Protein AF-A0A554J1F6-F1 (afdb_monomer_lite)

pLDDT: mean 87.7, std 9.02, range [49.28, 97.75]

Sequence (186 aa):
MNVRESLHAKLAEALRAAGVENAAVHVEHPADFSHGDYATGAALQYAKQIGLTPRGLAERIVAALVDVPGVASIEIAGPGFINFRLSSDALAESVVAARENDMWGSTEAYGGKKVMVEYTDPNPFKEFHIGHLMSNAIGESLSRLFQFSGAEVHRALSTRGVPRRSVWHTQQGRKRMRKTQLQKKK

Secondary structure (DSSP, 8-state):
--HHHHHHHHHHHHHHHTT-TT-----B--SSGGG-SEEE-HHHHHHHHHTS-HHHHHHHHHHH--S-TTEEEEEEETTTEEEEEE-HHHHHHHHHHHHH-TTTT---TTTT-EEEEE-----TTS---GGGHHHHHHHHHHHHHHHHTT-EEEEE---PPPPHHHHHHHHHHHHHHHHHHHHTT-

Radius of gyration: 29.87 Å; chains: 1; bounding box: 62×39×89 Å

Foldseek 3Di:
DDLVVLVQVLLVVLVVVLVDPPDDWDWDQDPDCVLAGIKTQSLVVCQVVSVHFSQVSLVSSVVSPPPRPQWDDWDADDRHMIGTHGDPVSVVVLVVVQVVDPLPPQAQQQAPAEEEQEFLQDAPVDDDDPVSVVRVVVSVVVQVNCVSNRYNYHYDHDHDDDDPVVVVVVVVVVVVVVVVVVVVVD

Structure (mmCIF, N/CA/C/O backbone):
data_AF-A0A554J1F6-F1
#
_entry.id   AF-A0A554J1F6-F1
#
loop_
_atom_site.group_PDB
_atom_site.id
_atom_site.type_symbol
_atom_site.label_atom_id
_atom_site.label_alt_id
_atom_site.label_comp_id
_atom_site.label_asym_id
_atom_site.label_entity_id
_atom_site.label_seq_id
_atom_site.pdbx_PDB_ins_code
_atom_site.Cartn_x
_atom_site.Cartn_y
_atom_site.Cartn_z
_atom_site.occupancy
_atom_site.B_iso_or_equiv
_atom_site.auth_seq_id
_atom_site.auth_comp_id
_atom_site.auth_asym_id
_atom_site.auth_atom_id
_atom_site.pdbx_PDB_model_num
ATOM 1 N N . MET A 1 1 ? -11.111 -9.324 -1.388 1.00 51.75 1 MET A N 1
ATOM 2 C CA . MET A 1 1 ? -11.266 -7.930 -0.918 1.00 51.75 1 MET A CA 1
ATOM 3 C C . MET A 1 1 ? -10.170 -7.689 0.101 1.00 51.75 1 MET A C 1
ATOM 5 O O . MET A 1 1 ? -10.011 -8.528 0.980 1.00 51.75 1 MET A O 1
ATOM 9 N N . ASN A 1 2 ? -9.341 -6.662 -0.070 1.00 77.19 2 ASN A N 1
ATOM 10 C CA . ASN A 1 2 ? -8.171 -6.473 0.788 1.00 77.19 2 ASN A CA 1
ATOM 11 C C . ASN A 1 2 ? -8.630 -5.996 2.180 1.00 77.19 2 ASN A C 1
ATOM 13 O O . ASN A 1 2 ? -9.436 -5.069 2.274 1.00 77.19 2 ASN A O 1
ATOM 17 N N . VAL A 1 3 ? -8.137 -6.599 3.270 1.00 85.31 3 VAL A N 1
ATOM 18 C CA . VAL A 1 3 ? -8.519 -6.200 4.643 1.00 85.31 3 VAL A CA 1
ATOM 19 C C . VAL A 1 3 ? -8.253 -4.709 4.879 1.00 85.31 3 VAL A C 1
ATOM 21 O O . VAL A 1 3 ? -9.044 -4.025 5.529 1.00 85.31 3 VAL A O 1
ATOM 24 N N . ARG A 1 4 ? -7.199 -4.166 4.258 1.00 87.25 4 ARG A N 1
ATOM 25 C CA . ARG A 1 4 ? -6.880 -2.735 4.298 1.00 87.25 4 ARG A CA 1
ATOM 26 C C . ARG A 1 4 ? -7.968 -1.858 3.667 1.00 87.25 4 ARG A C 1
ATOM 28 O O . ARG A 1 4 ? -8.269 -0.795 4.202 1.00 87.25 4 ARG A O 1
ATOM 35 N N . GLU A 1 5 ? -8.566 -2.285 2.555 1.00 84.94 5 GLU A N 1
ATOM 36 C CA . GLU A 1 5 ? -9.655 -1.549 1.890 1.00 84.94 5 GLU A CA 1
ATOM 37 C C . GLU A 1 5 ? -10.919 -1.540 2.755 1.00 84.94 5 GLU A C 1
ATOM 39 O O . GLU A 1 5 ? -11.558 -0.500 2.903 1.00 84.94 5 GLU A O 1
ATOM 44 N N . SER A 1 6 ? -11.236 -2.680 3.380 1.00 87.44 6 SER A N 1
ATOM 45 C CA . SER A 1 6 ? -12.344 -2.798 4.337 1.00 87.44 6 SER A CA 1
ATOM 46 C C . SER A 1 6 ? -12.148 -1.869 5.542 1.00 87.44 6 SER A C 1
ATOM 48 O O . SER A 1 6 ? -13.048 -1.104 5.893 1.00 87.44 6 SER A O 1
ATOM 50 N N . LEU A 1 7 ? -10.939 -1.859 6.120 1.00 90.94 7 LEU A N 1
ATOM 51 C CA . LEU A 1 7 ? -10.564 -0.946 7.202 1.00 90.94 7 LEU A CA 1
ATOM 52 C C . LEU A 1 7 ? -10.708 0.518 6.786 1.00 90.94 7 LEU A C 1
ATOM 54 O O . LEU A 1 7 ? -11.301 1.302 7.520 1.00 90.94 7 LEU A O 1
ATOM 58 N N . HIS A 1 8 ? -10.213 0.886 5.604 1.00 90.62 8 HIS A N 1
ATOM 59 C CA . HIS A 1 8 ? -10.321 2.250 5.095 1.00 90.62 8 HIS A CA 1
ATOM 60 C C . HIS A 1 8 ? -11.786 2.686 4.930 1.00 90.62 8 HIS A C 1
ATOM 62 O O . HIS A 1 8 ? -12.156 3.777 5.367 1.00 90.62 8 HIS A O 1
ATOM 68 N N . ALA A 1 9 ? -12.633 1.835 4.341 1.00 88.62 9 ALA A N 1
ATOM 69 C CA . ALA A 1 9 ? -14.054 2.122 4.152 1.00 88.62 9 ALA A CA 1
ATOM 70 C C . ALA A 1 9 ? -14.790 2.306 5.489 1.00 88.62 9 ALA A C 1
ATOM 72 O O . ALA A 1 9 ? -15.464 3.321 5.682 1.00 88.62 9 ALA A O 1
ATOM 73 N N . LYS A 1 10 ? -14.601 1.378 6.437 1.00 90.75 10 LYS A N 1
ATOM 74 C CA . LYS A 1 10 ? -15.240 1.451 7.758 1.00 90.75 10 LYS A CA 1
ATOM 75 C C . LYS A 1 10 ? -14.733 2.629 8.598 1.00 90.75 10 LYS A C 1
ATOM 77 O O . LYS A 1 10 ? -15.518 3.277 9.283 1.00 90.75 10 LYS A O 1
ATOM 82 N N . LEU A 1 11 ? -13.443 2.961 8.522 1.00 91.88 11 LEU A N 1
ATOM 83 C CA . LEU A 1 11 ? -12.884 4.140 9.194 1.00 91.88 11 LEU A CA 1
ATOM 84 C C . LEU A 1 11 ? -13.453 5.445 8.630 1.00 91.88 11 LEU A C 1
ATOM 86 O O . LEU A 1 11 ? -13.782 6.351 9.396 1.00 91.88 11 LEU A O 1
ATOM 90 N N . ALA A 1 12 ? -13.604 5.543 7.307 1.00 90.81 12 ALA A N 1
ATOM 91 C CA . ALA A 1 12 ? -14.207 6.713 6.675 1.00 90.81 12 ALA A CA 1
ATOM 92 C C . ALA A 1 12 ? -15.676 6.886 7.095 1.00 90.81 12 ALA A C 1
ATOM 94 O O . ALA A 1 12 ? -16.126 8.005 7.344 1.00 90.81 12 ALA A O 1
ATOM 95 N N . GLU A 1 13 ? -16.417 5.784 7.221 1.00 89.94 13 GLU A N 1
ATOM 96 C CA . GLU A 1 13 ? -17.785 5.782 7.741 1.00 89.94 13 GLU A CA 1
ATOM 97 C C . GLU A 1 13 ? -17.846 6.202 9.217 1.00 89.94 13 GLU A C 1
ATOM 99 O O . GLU A 1 13 ? -18.620 7.097 9.563 1.00 89.94 13 GLU A O 1
ATOM 104 N N . ALA A 1 14 ? -16.984 5.642 10.070 1.00 90.50 14 ALA A N 1
ATOM 105 C CA . ALA A 1 14 ? -16.911 5.986 11.490 1.00 90.50 14 ALA A CA 1
ATOM 106 C C . ALA A 1 14 ? -16.579 7.474 11.714 1.00 90.50 14 ALA A C 1
ATOM 108 O O . ALA A 1 14 ? -17.182 8.130 12.565 1.00 90.50 14 ALA A O 1
ATOM 109 N N . LEU A 1 15 ? -15.663 8.036 10.919 1.00 90.81 15 LEU A N 1
ATOM 110 C CA . LEU A 1 15 ? -15.318 9.460 10.973 1.00 90.81 15 LEU A CA 1
ATOM 111 C C . LEU A 1 15 ? -16.464 10.353 10.488 1.00 90.81 15 LEU A C 1
ATOM 113 O O . LEU A 1 15 ? -16.735 11.384 11.106 1.00 90.81 15 LEU A O 1
ATOM 117 N N . ARG A 1 16 ? -17.189 9.935 9.444 1.00 90.56 16 ARG A N 1
ATOM 118 C CA . ARG A 1 16 ? -18.386 10.645 8.977 1.00 90.56 16 ARG A CA 1
ATOM 119 C C . ARG A 1 16 ? -19.473 10.657 10.053 1.00 90.56 16 ARG A C 1
ATOM 121 O O . ARG A 1 16 ? -20.033 11.712 10.335 1.00 90.56 16 ARG A O 1
ATOM 128 N N . ALA A 1 17 ? -19.713 9.525 10.714 1.00 87.69 17 ALA A N 1
ATOM 129 C CA . ALA A 1 17 ? -20.648 9.423 11.837 1.00 87.69 17 ALA A CA 1
ATOM 130 C C . ALA A 1 17 ? -20.207 10.246 13.066 1.00 87.69 17 ALA A C 1
ATOM 132 O O . ALA A 1 17 ? -21.038 10.674 13.872 1.00 87.69 17 ALA A O 1
ATOM 133 N N . ALA A 1 18 ? -18.903 10.494 13.214 1.00 85.81 18 ALA A N 1
ATOM 134 C CA . ALA A 1 18 ? -18.355 11.377 14.238 1.00 85.81 18 ALA A CA 1
ATOM 135 C C . ALA A 1 18 ? -18.470 12.876 13.896 1.00 85.81 18 ALA A C 1
ATOM 137 O O . ALA A 1 18 ? -18.253 13.696 14.787 1.00 85.81 18 ALA A O 1
ATOM 138 N N . GLY A 1 19 ? -18.849 13.230 12.662 1.00 85.62 19 GLY A N 1
ATOM 139 C CA . GLY A 1 19 ? -19.020 14.613 12.201 1.00 85.62 19 GLY A CA 1
ATOM 140 C C . GLY A 1 19 ? -17.846 15.174 11.391 1.00 85.62 19 GLY A C 1
ATOM 141 O O . GLY A 1 19 ? -17.769 16.386 11.199 1.00 85.62 19 GLY A O 1
ATOM 142 N N . VAL A 1 20 ? -16.917 14.331 10.925 1.00 86.88 20 VAL A N 1
ATOM 143 C CA . VAL A 1 20 ? -15.815 14.747 10.042 1.00 86.88 20 VAL A CA 1
ATOM 144 C C . VAL A 1 20 ? -16.233 14.538 8.586 1.00 86.88 20 VAL A C 1
ATOM 146 O O . VAL A 1 20 ? -16.275 13.410 8.091 1.00 86.88 20 VAL A O 1
ATOM 149 N N . GLU A 1 21 ? -16.527 15.624 7.875 1.00 80.50 21 GLU A N 1
ATOM 150 C CA . GLU A 1 21 ? -16.774 15.574 6.431 1.00 80.50 21 GLU A CA 1
ATOM 151 C C . GLU A 1 21 ? -15.451 15.471 5.650 1.00 80.50 21 GLU A C 1
ATOM 153 O O . GLU A 1 21 ? -14.480 16.154 5.967 1.00 80.50 21 GLU A O 1
ATOM 158 N N . ASN A 1 22 ? -15.410 14.615 4.620 1.00 78.75 22 ASN A N 1
ATOM 159 C CA . ASN A 1 22 ? -14.248 14.398 3.739 1.00 78.75 22 ASN A CA 1
ATOM 160 C C . ASN A 1 22 ? -12.936 14.028 4.460 1.00 78.75 22 ASN A C 1
ATOM 162 O O . ASN A 1 22 ? -11.861 14.515 4.107 1.00 78.75 22 ASN A O 1
ATOM 166 N N . ALA A 1 23 ? -13.007 13.145 5.459 1.00 82.19 23 ALA A N 1
ATOM 167 C CA . ALA A 1 23 ? -11.814 12.636 6.127 1.00 82.19 23 ALA A CA 1
ATOM 168 C C . ALA A 1 23 ? -10.907 11.847 5.159 1.00 82.19 23 ALA A C 1
ATOM 170 O O . ALA A 1 23 ? -11.341 10.879 4.532 1.00 82.19 23 ALA A O 1
ATOM 171 N N . ALA A 1 24 ? -9.634 12.233 5.086 1.00 85.75 24 ALA A N 1
ATOM 172 C CA . ALA A 1 24 ? -8.577 11.441 4.475 1.00 85.75 24 ALA A CA 1
ATOM 173 C C . ALA A 1 24 ? -8.125 10.384 5.489 1.00 85.75 24 ALA A C 1
ATOM 175 O O . ALA A 1 24 ? -7.534 10.702 6.522 1.00 85.75 24 ALA A O 1
ATOM 176 N N . VAL A 1 25 ? -8.451 9.122 5.219 1.00 88.19 25 VAL A N 1
ATOM 177 C CA . VAL A 1 25 ? -8.111 8.011 6.106 1.00 88.19 25 VAL A CA 1
ATOM 178 C C . VAL A 1 25 ? -6.791 7.399 5.670 1.00 88.19 25 VAL A C 1
ATOM 180 O O . VAL A 1 25 ? -6.634 6.956 4.536 1.00 88.19 25 VAL A O 1
ATOM 183 N N . HIS A 1 26 ? -5.853 7.313 6.606 1.00 89.00 26 HIS A N 1
ATOM 184 C CA . HIS A 1 26 ? -4.590 6.621 6.394 1.00 89.00 26 HIS A CA 1
ATOM 185 C C . HIS A 1 26 ? -4.518 5.395 7.301 1.00 89.00 26 HIS A C 1
ATOM 187 O O . HIS A 1 26 ? -4.665 5.495 8.522 1.00 89.00 26 HIS A O 1
ATOM 193 N N . VAL A 1 27 ? -4.326 4.235 6.672 1.00 92.38 27 VAL A N 1
ATOM 194 C CA . VAL A 1 27 ? -4.047 2.953 7.326 1.00 92.38 27 VAL A CA 1
ATOM 195 C C . VAL A 1 27 ? -2.653 2.533 6.891 1.00 92.38 27 VAL A C 1
ATOM 197 O O . VAL A 1 27 ? -2.412 2.336 5.692 1.00 92.38 27 VAL A O 1
ATOM 200 N N . GLU A 1 28 ? -1.746 2.432 7.853 1.00 91.62 28 GLU A N 1
ATOM 201 C CA . GLU A 1 28 ? -0.317 2.189 7.643 1.00 91.62 28 GLU A CA 1
ATOM 202 C C . GLU A 1 28 ? 0.152 1.002 8.482 1.00 91.62 28 GLU A C 1
ATOM 204 O O . GLU A 1 28 ? -0.539 0.586 9.409 1.00 91.62 28 GLU A O 1
ATOM 209 N N . HIS A 1 29 ? 1.321 0.450 8.162 1.00 91.25 29 HIS A N 1
ATOM 210 C CA . HIS A 1 29 ? 1.968 -0.530 9.031 1.00 91.25 29 HIS A CA 1
ATOM 211 C C . HIS A 1 29 ? 2.705 0.201 10.162 1.00 91.25 29 HIS A C 1
ATOM 213 O O . HIS A 1 29 ? 3.440 1.152 9.877 1.00 91.25 29 HIS A O 1
ATOM 219 N N . PRO A 1 30 ? 2.531 -0.204 11.431 1.00 89.69 30 PRO A N 1
ATOM 220 C CA . PRO A 1 30 ? 3.262 0.402 12.534 1.00 89.69 30 PRO A CA 1
ATOM 221 C C . PRO A 1 30 ? 4.762 0.093 12.428 1.00 89.69 30 PRO A C 1
ATOM 223 O O . PRO A 1 30 ? 5.166 -0.957 11.937 1.00 89.69 30 PRO A O 1
ATOM 226 N N . ALA A 1 31 ? 5.601 1.011 12.918 1.00 87.75 31 ALA A N 1
ATOM 227 C CA . ALA A 1 31 ? 7.054 0.815 12.943 1.00 87.75 31 ALA A CA 1
ATOM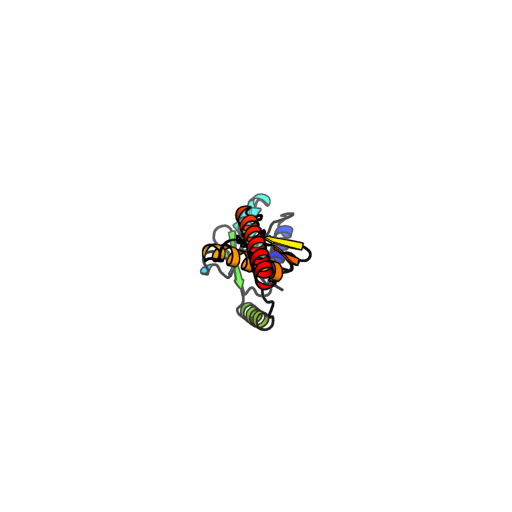 228 C C . ALA A 1 31 ? 7.489 -0.304 13.910 1.00 87.75 31 ALA A C 1
ATOM 230 O O . ALA A 1 31 ? 8.516 -0.943 13.695 1.00 87.75 31 ALA A O 1
ATOM 231 N N . ASP A 1 32 ? 6.706 -0.526 14.968 1.00 88.88 32 ASP A N 1
ATOM 232 C CA . ASP A 1 32 ? 6.880 -1.612 15.929 1.00 88.88 32 ASP A CA 1
ATOM 233 C C . ASP A 1 32 ? 5.752 -2.635 15.745 1.00 88.88 32 ASP A C 1
ATOM 235 O O . ASP A 1 32 ? 4.576 -2.315 15.926 1.00 88.88 32 ASP A O 1
ATOM 239 N N . PHE A 1 33 ? 6.115 -3.872 15.405 1.00 87.50 33 PHE A N 1
ATOM 240 C CA . PHE A 1 33 ? 5.172 -4.966 15.160 1.00 87.50 33 PHE A CA 1
ATOM 241 C C . PHE A 1 33 ? 4.392 -5.402 16.413 1.00 87.50 33 PHE A C 1
ATOM 243 O O . PHE A 1 33 ? 3.350 -6.045 16.294 1.00 87.50 33 PHE A O 1
ATOM 250 N N . SER A 1 34 ? 4.834 -5.037 17.623 1.00 88.75 34 SER A N 1
ATOM 251 C CA . SER A 1 34 ? 4.062 -5.282 18.852 1.00 88.75 34 SER A CA 1
ATOM 252 C C . SER A 1 34 ? 2.732 -4.512 18.874 1.00 88.75 34 SER A C 1
ATOM 254 O O . SER A 1 34 ? 1.754 -4.953 19.489 1.00 88.75 34 SER A O 1
ATOM 256 N N . HIS A 1 35 ? 2.656 -3.403 18.132 1.00 87.44 35 HIS A N 1
ATOM 257 C CA . HIS A 1 35 ? 1.453 -2.596 17.945 1.00 87.44 35 HIS A CA 1
ATOM 258 C C . HIS A 1 35 ? 0.486 -3.168 16.897 1.00 87.44 35 HIS A C 1
ATOM 260 O O . HIS A 1 35 ? -0.523 -2.538 16.605 1.00 87.44 35 HIS A O 1
ATOM 266 N N . GLY A 1 36 ? 0.740 -4.365 16.365 1.00 90.75 36 GLY A N 1
ATOM 267 C CA . GLY A 1 36 ? -0.148 -5.046 15.426 1.00 90.75 36 GLY A CA 1
ATOM 268 C C . GLY A 1 36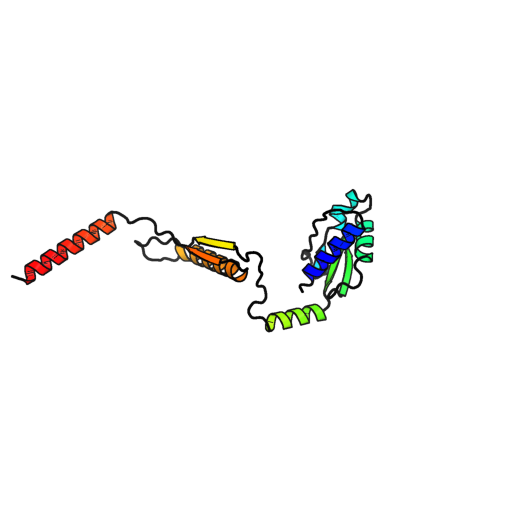 ? 0.257 -4.889 13.965 1.00 90.75 36 GLY A C 1
ATOM 269 O O . GLY A 1 36 ? 1.376 -4.493 13.652 1.00 90.75 36 GLY A O 1
ATOM 270 N N . ASP A 1 37 ? -0.659 -5.242 13.068 1.00 92.00 37 ASP A N 1
ATOM 271 C CA . ASP A 1 37 ? -0.397 -5.307 11.629 1.00 92.00 37 ASP A CA 1
ATOM 272 C C . ASP A 1 37 ? -0.660 -3.971 10.943 1.00 92.00 37 ASP A C 1
ATOM 274 O O . ASP A 1 37 ? 0.080 -3.575 10.045 1.00 92.00 37 ASP A O 1
ATOM 278 N N . TYR A 1 38 ? -1.702 -3.260 11.379 1.00 94.00 38 TYR A N 1
ATOM 279 C CA . TYR A 1 38 ? -2.057 -1.945 10.863 1.00 94.00 38 TYR A CA 1
ATOM 280 C C . TYR A 1 38 ? -2.297 -0.957 11.996 1.00 94.00 38 TYR A C 1
ATOM 282 O O . TYR A 1 38 ? -2.732 -1.325 13.083 1.00 94.00 38 TYR A O 1
ATOM 290 N N . ALA A 1 39 ? -2.084 0.320 11.711 1.00 93.88 39 ALA A N 1
ATOM 291 C CA . ALA A 1 39 ? -2.386 1.413 12.612 1.00 93.88 39 ALA A CA 1
ATOM 292 C C . ALA A 1 39 ? -2.998 2.596 11.855 1.00 93.88 39 ALA A C 1
ATOM 294 O O . ALA A 1 39 ? -2.759 2.798 10.659 1.00 93.88 39 ALA A O 1
ATOM 295 N N . THR A 1 40 ? -3.785 3.402 12.565 1.00 94.31 40 THR A N 1
ATOM 296 C CA . THR A 1 40 ? -4.252 4.700 12.077 1.00 94.31 40 THR A CA 1
ATOM 297 C C . THR A 1 40 ? -4.125 5.781 13.146 1.00 94.31 40 THR A C 1
ATOM 299 O O . THR A 1 40 ? -4.451 5.583 14.319 1.00 94.31 40 THR A O 1
ATOM 302 N N . GLY A 1 41 ? -3.657 6.953 12.715 1.00 93.12 41 GLY A N 1
ATOM 303 C CA . GLY A 1 41 ? -3.610 8.181 13.509 1.00 93.12 41 GLY A CA 1
ATOM 304 C C . GLY A 1 41 ? -4.835 9.081 13.318 1.00 93.12 41 GLY A C 1
ATOM 305 O O . GLY A 1 41 ? -4.807 10.233 13.746 1.00 93.12 41 GLY A O 1
ATOM 306 N N . ALA A 1 42 ? -5.906 8.600 12.674 1.00 92.25 42 ALA A N 1
ATOM 307 C CA . ALA A 1 42 ? -7.056 9.430 12.307 1.00 92.25 42 ALA A CA 1
ATOM 308 C C . ALA A 1 42 ? -7.685 10.168 13.505 1.00 92.25 42 ALA A C 1
ATOM 310 O O . ALA A 1 42 ? -8.075 11.330 13.387 1.00 92.25 42 ALA A O 1
ATOM 311 N N . ALA A 1 43 ? -7.733 9.542 14.685 1.00 91.50 43 ALA A N 1
ATOM 312 C CA . ALA A 1 43 ? -8.282 10.194 15.870 1.00 91.50 43 ALA A CA 1
ATOM 313 C C . ALA A 1 43 ? -7.430 11.394 16.327 1.00 91.50 43 ALA A C 1
ATOM 315 O O . ALA A 1 43 ? -7.975 12.427 16.707 1.00 91.50 43 ALA A O 1
ATOM 316 N N . LEU A 1 44 ? -6.100 11.309 16.223 1.00 91.19 44 LEU A N 1
ATOM 317 C CA . LEU A 1 44 ? -5.192 12.424 16.526 1.00 91.19 44 LEU A CA 1
ATOM 318 C C . LEU A 1 44 ? -5.366 13.579 15.543 1.00 91.19 44 LEU A C 1
ATOM 320 O O . LEU A 1 44 ? -5.328 14.742 15.942 1.00 91.19 44 LEU A O 1
ATOM 324 N N . GLN A 1 45 ? -5.587 13.252 14.272 1.00 92.19 45 GLN A N 1
ATOM 325 C CA . GLN A 1 45 ? -5.753 14.233 13.209 1.00 92.19 45 GLN A CA 1
ATOM 326 C C . GLN A 1 45 ? -7.066 15.015 13.339 1.00 92.19 45 GLN A C 1
ATOM 328 O O . GLN A 1 45 ? -7.072 16.235 13.176 1.00 92.19 45 GLN A O 1
ATOM 333 N N . TYR A 1 46 ? -8.171 14.332 13.652 1.00 92.19 46 TYR A N 1
ATOM 334 C CA . TYR A 1 46 ? -9.511 14.920 13.557 1.00 92.19 46 TYR A CA 1
ATOM 335 C C . TYR A 1 46 ? -10.158 15.291 14.896 1.00 92.19 46 TYR A C 1
ATOM 337 O O . TYR A 1 46 ? -11.149 16.020 14.906 1.00 92.19 46 TYR A O 1
ATOM 345 N N . ALA A 1 47 ? -9.609 14.877 16.041 1.00 90.38 47 ALA A N 1
ATOM 346 C CA . ALA A 1 47 ? -10.238 15.143 17.339 1.00 90.38 47 ALA A CA 1
ATOM 347 C C . ALA A 1 47 ? -10.432 16.632 17.644 1.00 90.38 47 ALA A C 1
ATOM 349 O O . ALA A 1 47 ? -11.479 17.019 18.166 1.00 90.38 47 ALA A O 1
ATOM 350 N N . LYS A 1 48 ? -9.481 17.484 17.234 1.00 88.69 48 LYS A N 1
ATOM 351 C CA . LYS A 1 48 ? -9.587 18.941 17.409 1.00 88.69 48 LYS A CA 1
ATOM 352 C C . LYS A 1 48 ? -10.776 19.538 16.649 1.00 88.69 48 LYS A C 1
ATOM 354 O O . LYS A 1 48 ? -11.397 20.467 17.150 1.00 88.69 48 LYS A O 1
ATOM 359 N N . GLN A 1 49 ? -11.104 19.005 15.471 1.00 89.00 49 GLN A N 1
ATOM 360 C CA . GLN A 1 49 ? -12.226 19.478 14.653 1.00 89.00 49 GLN A CA 1
ATOM 361 C C . GLN A 1 49 ? -13.580 19.170 15.304 1.00 89.00 49 GLN A C 1
ATOM 363 O O . GLN A 1 49 ? -14.514 19.953 15.177 1.00 89.00 49 GLN A O 1
ATOM 368 N N . ILE A 1 50 ? -13.668 18.054 16.028 1.00 87.12 50 ILE A N 1
ATOM 369 C CA . ILE A 1 50 ? -14.898 17.581 16.680 1.00 87.12 50 ILE A CA 1
ATOM 370 C C . ILE A 1 50 ? -14.994 18.064 18.141 1.00 87.12 50 ILE A C 1
ATOM 372 O O . ILE A 1 50 ? -15.976 17.799 18.826 1.00 87.12 50 ILE A O 1
ATOM 376 N N . GLY A 1 51 ? -13.986 18.791 18.637 1.00 88.44 51 GLY A N 1
ATOM 377 C CA . GLY A 1 51 ? -13.952 19.276 20.020 1.00 88.44 51 GLY A CA 1
ATOM 378 C C . GLY A 1 51 ? -13.810 18.158 21.059 1.00 88.44 51 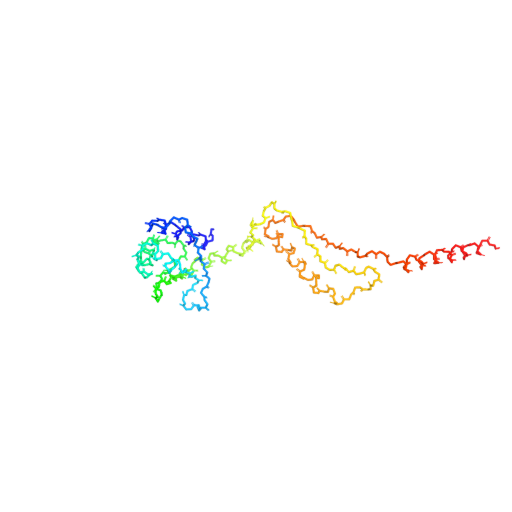GLY A C 1
ATOM 379 O O . GLY A 1 51 ? -14.192 18.341 22.212 1.00 88.44 51 GLY A O 1
ATOM 380 N N . LEU A 1 52 ? -13.275 16.999 20.662 1.00 89.69 52 LEU A N 1
ATOM 381 C CA . LEU A 1 52 ? -13.029 15.854 21.540 1.00 89.69 52 LEU A CA 1
ATOM 382 C C . LEU A 1 52 ? -11.540 15.727 21.863 1.00 89.69 52 LEU A C 1
ATOM 384 O O . LEU A 1 52 ? -10.673 16.252 21.162 1.00 89.69 52 LEU A O 1
ATOM 388 N N . THR A 1 53 ? -11.225 14.977 22.918 1.00 93.44 53 THR A N 1
ATOM 389 C CA . THR A 1 53 ? -9.853 14.505 23.115 1.00 93.44 53 THR A CA 1
ATOM 390 C C . THR A 1 53 ? -9.529 13.442 22.056 1.00 93.44 53 THR A C 1
ATOM 392 O O . THR A 1 53 ? -10.424 12.687 21.662 1.00 93.44 53 THR A O 1
ATOM 395 N N . PRO A 1 54 ? -8.269 13.326 21.593 1.00 92.88 54 PRO A N 1
ATOM 396 C CA . PRO A 1 54 ? -7.884 12.286 20.637 1.00 92.88 54 PRO A CA 1
ATOM 397 C C . PRO A 1 54 ? -8.255 10.872 21.083 1.00 92.88 54 PRO A C 1
ATOM 399 O O . PRO A 1 54 ? -8.739 10.077 20.281 1.00 92.88 54 PRO A O 1
ATOM 402 N N . ARG A 1 55 ? -8.147 10.593 22.384 1.00 93.44 55 ARG A N 1
ATOM 403 C CA . ARG A 1 55 ? -8.586 9.327 22.967 1.00 93.44 55 ARG A CA 1
ATOM 404 C C . ARG A 1 55 ? -10.105 9.146 22.915 1.00 93.44 55 ARG A C 1
ATOM 406 O O . ARG A 1 55 ? -10.557 8.081 22.519 1.00 93.44 55 ARG A O 1
ATOM 413 N N . GLY A 1 56 ? -10.883 10.181 23.234 1.00 92.25 56 GLY A N 1
ATOM 414 C CA . GLY A 1 56 ? -12.346 10.114 23.162 1.00 92.25 56 GLY A CA 1
ATOM 415 C C . GLY A 1 56 ? -12.861 9.907 21.735 1.00 92.25 56 GLY A C 1
ATOM 416 O O . GLY A 1 56 ? -13.803 9.147 21.516 1.00 92.25 56 GLY A O 1
ATOM 417 N N . LEU A 1 57 ? -12.212 10.521 20.736 1.00 92.69 57 LEU A N 1
ATOM 418 C CA . LEU A 1 57 ? -12.525 10.231 19.336 1.00 92.69 57 LEU A CA 1
ATOM 419 C C . LEU A 1 57 ? -12.114 8.800 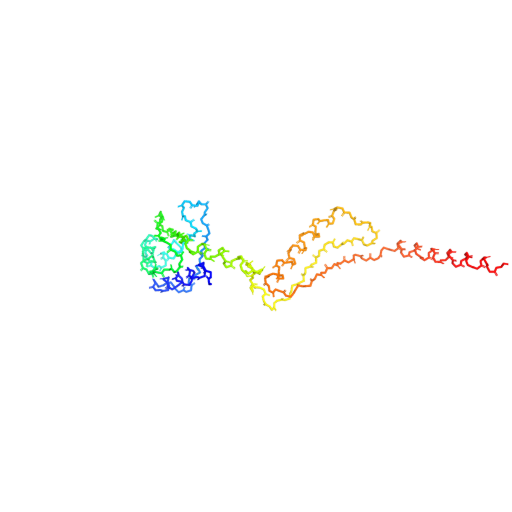18.955 1.00 92.69 57 LEU A C 1
ATOM 421 O O . LEU A 1 57 ? -12.878 8.124 18.271 1.00 92.69 57 LEU A O 1
ATOM 425 N N . ALA A 1 58 ? -10.956 8.317 19.415 1.00 93.56 58 ALA A N 1
ATOM 426 C CA . ALA A 1 58 ? -10.523 6.943 19.164 1.00 93.56 58 ALA A CA 1
ATOM 427 C C . ALA A 1 58 ? -11.515 5.917 19.735 1.00 93.56 58 ALA A C 1
ATOM 429 O O . ALA A 1 58 ? -11.902 4.994 19.028 1.00 93.56 58 ALA A O 1
ATOM 430 N N . GLU A 1 59 ? -11.992 6.114 20.965 1.00 93.25 59 GLU A N 1
ATOM 431 C CA . GLU A 1 59 ? -13.005 5.260 21.601 1.00 93.25 59 GLU A CA 1
ATOM 432 C C . GLU A 1 59 ? -14.308 5.237 20.795 1.00 93.25 59 GLU A C 1
ATOM 434 O O . GLU A 1 59 ? -14.860 4.168 20.540 1.00 93.25 59 GLU A O 1
ATOM 439 N N . ARG A 1 60 ? -14.761 6.399 20.307 1.00 91.81 60 ARG A N 1
ATOM 440 C CA . ARG A 1 60 ? -15.953 6.494 19.453 1.00 91.81 60 ARG A CA 1
ATOM 441 C C . ARG A 1 60 ? -15.771 5.791 18.106 1.00 91.81 60 ARG A C 1
ATOM 443 O O . ARG A 1 60 ? -16.705 5.152 17.632 1.00 91.81 60 ARG A O 1
ATOM 450 N N . ILE A 1 61 ? -14.587 5.895 17.499 1.00 91.62 61 ILE A N 1
ATOM 451 C CA . ILE A 1 61 ? -14.259 5.192 16.252 1.00 91.62 61 ILE A CA 1
ATOM 452 C C . ILE A 1 61 ? -14.247 3.679 16.489 1.00 91.62 61 ILE A C 1
ATOM 454 O O . ILE A 1 61 ? -14.897 2.951 15.748 1.00 91.62 61 ILE A O 1
ATOM 458 N N . VAL A 1 62 ? -13.563 3.202 17.533 1.00 92.69 62 VAL A N 1
ATOM 459 C CA . VAL A 1 62 ? -13.497 1.768 17.863 1.00 92.69 62 VAL A CA 1
ATOM 460 C C . VAL A 1 62 ? -14.886 1.207 18.171 1.00 92.69 62 VAL A C 1
ATOM 462 O O . VAL A 1 62 ? -15.218 0.131 17.688 1.00 92.69 62 VAL A O 1
ATOM 465 N N . ALA A 1 63 ? -15.733 1.958 18.881 1.00 90.88 63 ALA A N 1
ATOM 466 C CA . ALA A 1 63 ? -17.115 1.561 19.149 1.00 90.88 63 ALA A CA 1
ATOM 467 C C . ALA A 1 63 ? -17.977 1.447 17.876 1.00 90.88 63 ALA A C 1
ATOM 469 O O . ALA A 1 63 ? -18.920 0.663 17.849 1.00 90.88 63 ALA A O 1
ATOM 470 N N . ALA A 1 64 ? -17.664 2.209 16.823 1.00 89.62 64 ALA A N 1
ATOM 471 C CA . ALA A 1 64 ? -18.329 2.101 15.524 1.00 89.62 64 ALA A CA 1
ATOM 472 C C . ALA A 1 64 ? -17.760 0.962 14.654 1.00 89.62 64 ALA A C 1
ATOM 474 O O . ALA A 1 64 ? -18.450 0.444 13.777 1.00 89.62 64 ALA A O 1
ATOM 475 N N . LEU A 1 65 ? -16.511 0.551 14.892 1.00 87.44 65 LEU A N 1
ATOM 476 C CA . LEU A 1 65 ? -15.812 -0.508 14.160 1.00 87.44 65 LEU A CA 1
ATOM 477 C C . LEU A 1 65 ? -16.153 -1.906 14.695 1.00 87.44 65 LEU A C 1
ATOM 479 O O . LEU A 1 65 ? -15.269 -2.681 15.056 1.00 87.44 65 LEU A O 1
ATOM 483 N N . VAL A 1 66 ? -17.440 -2.245 14.713 1.00 78.06 66 VAL A N 1
ATOM 484 C CA . VAL A 1 66 ? -17.891 -3.593 15.082 1.00 78.06 66 VAL A CA 1
ATOM 485 C C . VAL A 1 66 ? -17.757 -4.531 13.875 1.00 78.06 66 VAL A C 1
ATOM 487 O O . VAL A 1 66 ? -18.014 -4.137 12.729 1.00 78.06 66 VAL A O 1
ATOM 490 N N . ASP A 1 67 ? -17.301 -5.760 14.132 1.00 77.56 67 ASP A N 1
ATOM 491 C CA . ASP A 1 67 ? -17.193 -6.864 13.170 1.00 77.56 67 ASP A CA 1
ATOM 492 C C . ASP A 1 67 ? -16.474 -6.488 11.867 1.00 77.56 67 ASP A C 1
ATOM 494 O O . ASP A 1 67 ? -17.033 -6.545 10.767 1.00 77.56 67 ASP A O 1
ATOM 498 N N . VAL A 1 68 ? -15.228 -6.018 11.958 1.00 85.31 68 VAL A N 1
ATOM 499 C CA . VAL A 1 68 ? -14.390 -5.823 10.765 1.00 85.31 68 VAL A CA 1
ATOM 500 C C . VAL A 1 68 ? -13.894 -7.193 10.281 1.00 85.31 68 VAL A C 1
ATOM 502 O O . VAL A 1 68 ? -13.146 -7.845 11.011 1.00 85.31 68 VAL A O 1
ATOM 505 N N . PRO A 1 69 ? -14.259 -7.645 9.064 1.00 86.31 69 PRO A N 1
ATOM 506 C CA . PRO A 1 69 ? -13.809 -8.939 8.563 1.00 86.31 69 PRO A CA 1
ATOM 507 C C . PRO A 1 69 ? -12.280 -9.023 8.522 1.00 86.31 69 PRO A C 1
ATOM 509 O O . PRO A 1 69 ? -11.617 -8.135 7.983 1.00 86.31 69 PRO A O 1
ATOM 512 N N . GLY A 1 70 ? -11.734 -10.096 9.092 1.00 88.38 70 GLY A N 1
ATOM 513 C CA . GLY A 1 70 ? -10.300 -10.378 9.117 1.00 88.38 70 GLY A CA 1
ATOM 514 C C . GLY A 1 70 ? -9.485 -9.636 10.179 1.00 88.38 70 GLY A C 1
ATOM 515 O O . GLY A 1 70 ? -8.262 -9.767 10.194 1.00 88.38 70 GLY A O 1
ATOM 516 N N . VAL A 1 71 ? -10.129 -8.890 11.083 1.00 92.81 71 VAL A N 1
ATOM 517 C CA . VAL A 1 71 ? -9.480 -8.239 12.232 1.00 92.81 71 VAL A CA 1
ATOM 518 C C . VAL A 1 71 ? -9.811 -9.013 13.506 1.00 92.81 71 VAL A C 1
ATOM 520 O O . VAL A 1 71 ? -10.977 -9.199 13.835 1.00 92.81 71 VAL A O 1
ATOM 523 N N . ALA A 1 72 ? -8.785 -9.451 14.235 1.00 92.62 72 ALA A N 1
ATOM 524 C CA . ALA A 1 72 ? -8.926 -10.176 15.497 1.00 92.62 72 ALA A CA 1
ATOM 525 C C . ALA A 1 72 ? -9.086 -9.248 16.705 1.00 92.62 72 ALA A C 1
ATOM 527 O O . ALA A 1 72 ? -9.844 -9.551 17.622 1.00 92.62 72 ALA A O 1
ATOM 528 N N . SER A 1 73 ? -8.361 -8.127 16.735 1.00 92.38 73 SER A N 1
ATOM 529 C CA . SER A 1 73 ? -8.414 -7.190 17.861 1.00 92.38 73 SER A CA 1
ATOM 530 C C . SER A 1 73 ? -8.122 -5.762 17.427 1.00 92.38 73 SER A C 1
ATOM 532 O O . SER A 1 73 ? -7.281 -5.540 16.551 1.00 92.38 73 SER A O 1
ATOM 534 N N . ILE A 1 74 ? -8.760 -4.807 18.103 1.00 94.25 74 ILE A N 1
ATOM 535 C CA . ILE A 1 74 ? -8.534 -3.372 17.932 1.00 94.25 74 ILE A CA 1
ATOM 536 C C . ILE A 1 74 ? -8.139 -2.786 19.288 1.00 94.25 74 ILE A C 1
ATOM 538 O O . ILE A 1 74 ? -8.861 -2.954 20.268 1.00 94.25 74 ILE A O 1
ATOM 542 N N . GLU A 1 75 ? -7.003 -2.098 19.351 1.00 93.06 75 GLU A N 1
ATOM 543 C CA . GLU A 1 75 ? -6.469 -1.512 20.583 1.00 93.06 75 GLU A CA 1
ATOM 544 C C . GLU A 1 75 ? -6.193 -0.021 20.410 1.00 93.06 75 GLU A C 1
ATOM 546 O O . GLU A 1 75 ? -5.690 0.419 19.379 1.00 93.06 75 GLU A O 1
ATOM 551 N N . ILE A 1 76 ? -6.485 0.767 21.446 1.00 94.06 76 ILE A N 1
ATOM 552 C CA . ILE A 1 76 ? -6.164 2.196 21.468 1.00 94.06 76 ILE A CA 1
ATOM 553 C C . ILE A 1 76 ? -4.851 2.388 22.222 1.00 94.06 76 ILE A C 1
ATOM 555 O O . ILE A 1 76 ? -4.779 2.173 23.434 1.00 94.06 76 ILE A O 1
ATOM 559 N N . ALA A 1 77 ? -3.822 2.838 21.512 1.00 90.62 77 ALA A N 1
ATOM 560 C CA . ALA A 1 77 ? -2.504 3.106 22.061 1.00 90.62 77 ALA A CA 1
ATOM 561 C C . ALA A 1 77 ? -2.292 4.599 22.355 1.00 90.62 77 ALA A C 1
ATOM 563 O O . ALA A 1 77 ? -2.613 5.491 21.558 1.00 90.62 77 ALA A O 1
ATOM 564 N N . GLY A 1 78 ? -1.698 4.859 23.523 1.00 87.44 78 GLY A N 1
ATOM 565 C CA . GLY A 1 78 ? -1.259 6.184 23.953 1.00 87.44 78 GLY A CA 1
ATOM 566 C C . GLY A 1 78 ? -2.358 7.255 23.844 1.00 87.44 78 GLY A C 1
ATOM 567 O O . GLY A 1 78 ? -3.436 7.083 24.428 1.00 87.44 78 GLY A O 1
ATOM 568 N N . PRO A 1 79 ? -2.101 8.373 23.134 1.00 87.56 79 PRO A N 1
ATOM 569 C CA . PRO A 1 79 ? -3.022 9.502 23.080 1.00 87.56 79 PRO A CA 1
ATOM 570 C C . PRO A 1 79 ? -4.230 9.278 22.161 1.00 87.56 79 PRO A C 1
ATOM 572 O O . PRO A 1 79 ? -5.183 10.038 22.273 1.00 87.56 79 PRO A O 1
ATOM 575 N N . GLY A 1 80 ? -4.224 8.275 21.276 1.00 88.31 80 GLY A N 1
ATOM 576 C CA . GLY A 1 80 ? -5.307 8.062 20.304 1.00 88.31 80 GLY A CA 1
ATOM 577 C C . GLY A 1 80 ? -4.889 7.367 19.005 1.00 88.31 80 GLY A C 1
ATOM 578 O O . GLY A 1 80 ? -5.551 7.552 17.989 1.00 88.31 80 GLY A O 1
ATOM 579 N N . PHE A 1 81 ? -3.792 6.605 19.002 1.00 92.06 81 PHE A N 1
ATOM 580 C CA . PHE A 1 81 ? -3.508 5.699 17.888 1.00 92.06 81 PHE A CA 1
ATOM 581 C C . PHE A 1 81 ? -4.429 4.489 17.986 1.00 92.06 81 PHE A C 1
ATOM 583 O O . PHE A 1 81 ? -4.635 3.970 19.081 1.00 92.06 81 PHE A O 1
ATOM 590 N N . ILE A 1 82 ? -4.977 4.047 16.859 1.00 94.12 82 ILE A N 1
ATOM 591 C CA . ILE A 1 82 ? -5.802 2.841 16.800 1.00 94.12 82 ILE A CA 1
ATOM 592 C C . ILE A 1 82 ? -5.009 1.779 16.053 1.00 94.12 82 ILE A C 1
ATOM 594 O O . ILE A 1 82 ? -4.660 1.966 14.888 1.00 94.12 82 ILE A O 1
ATOM 598 N N . ASN A 1 83 ? -4.735 0.688 16.750 1.00 94.94 83 ASN A N 1
ATOM 599 C CA . ASN A 1 83 ? -3.952 -0.448 16.308 1.00 94.94 83 ASN A CA 1
ATOM 600 C C . ASN A 1 83 ? -4.881 -1.614 15.972 1.00 94.94 83 ASN A C 1
ATOM 602 O O . ASN A 1 83 ? -5.813 -1.901 16.722 1.00 94.94 83 ASN A O 1
ATOM 606 N N . PHE A 1 84 ? -4.606 -2.309 14.876 1.00 94.56 84 PHE A N 1
ATOM 607 C CA . PHE A 1 84 ? -5.381 -3.443 14.388 1.00 94.56 84 PHE A CA 1
ATOM 608 C C . PHE A 1 84 ? -4.477 -4.668 14.289 1.00 94.56 84 PHE A C 1
ATOM 610 O O . PHE A 1 84 ? -3.419 -4.610 13.658 1.00 94.56 84 PHE A O 1
ATOM 617 N N . ARG A 1 85 ? -4.916 -5.789 14.864 1.00 94.06 85 ARG A N 1
ATOM 618 C CA . ARG A 1 85 ? -4.311 -7.105 14.615 1.00 94.06 85 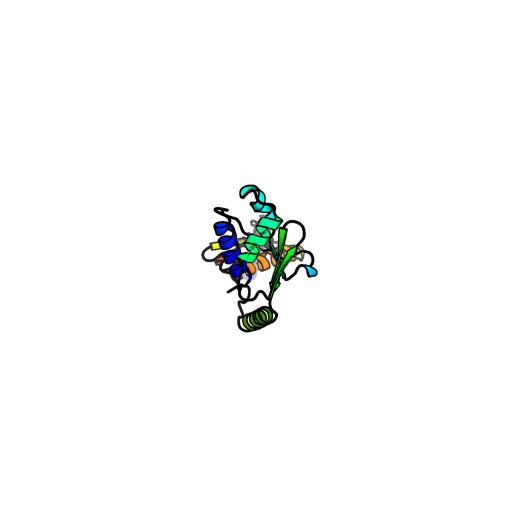ARG A CA 1
ATOM 619 C C . ARG A 1 85 ? -5.230 -7.930 13.742 1.00 94.06 85 ARG A C 1
ATOM 621 O O . ARG A 1 85 ? -6.428 -8.016 14.016 1.00 94.06 85 ARG A O 1
ATOM 628 N N . LEU A 1 86 ? -4.674 -8.521 12.700 1.00 93.38 86 LEU A N 1
ATOM 629 C CA . LEU A 1 86 ? -5.385 -9.395 11.787 1.00 93.38 86 LEU A CA 1
ATOM 630 C C . LEU A 1 86 ? -5.606 -10.763 12.427 1.00 93.38 86 LEU A C 1
ATOM 632 O O . LEU A 1 86 ? -4.817 -11.231 13.246 1.00 93.38 86 LEU A O 1
ATOM 636 N N . SER A 1 87 ? -6.698 -11.418 12.052 1.00 93.12 87 SER A N 1
ATOM 637 C CA . SER A 1 87 ? -6.917 -12.817 12.414 1.00 93.12 87 SER A CA 1
ATOM 638 C C . SER A 1 87 ? -5.986 -13.729 11.622 1.00 93.12 87 SER A C 1
ATOM 640 O O . SER A 1 87 ? -5.805 -13.522 10.418 1.00 93.12 87 SER A O 1
ATOM 642 N N . SER A 1 88 ? -5.480 -14.781 12.267 1.00 91.75 88 SER A N 1
ATOM 643 C CA . SER A 1 88 ? -4.672 -15.818 11.616 1.00 91.75 88 SER A CA 1
ATOM 644 C C . SER A 1 88 ? -5.377 -16.433 10.405 1.00 91.75 88 SER A C 1
ATOM 646 O O . SER A 1 88 ? -4.723 -16.693 9.399 1.00 91.75 88 SER A O 1
ATOM 648 N N . ASP A 1 89 ? -6.701 -16.599 10.471 1.00 90.88 89 ASP A N 1
ATOM 649 C CA . ASP A 1 89 ? -7.502 -17.150 9.375 1.00 90.88 89 ASP A CA 1
ATOM 650 C C . ASP A 1 89 ? -7.465 -16.240 8.142 1.00 90.88 89 ASP A C 1
ATOM 652 O O . ASP A 1 89 ? -7.123 -16.695 7.056 1.00 90.88 89 ASP A O 1
ATOM 656 N N . ALA A 1 90 ? -7.685 -14.932 8.311 1.00 89.62 90 ALA A N 1
ATOM 657 C CA . ALA A 1 90 ? -7.585 -13.973 7.207 1.00 89.62 90 ALA A CA 1
ATOM 658 C C . ALA A 1 90 ? -6.179 -13.914 6.587 1.00 89.62 90 ALA A C 1
ATOM 660 O O . ALA A 1 90 ? -6.036 -13.753 5.373 1.00 89.62 90 ALA A O 1
ATOM 661 N N . LEU A 1 91 ? -5.130 -14.062 7.403 1.00 89.12 91 LEU A N 1
ATOM 662 C CA . LEU A 1 91 ? -3.761 -14.168 6.896 1.00 89.12 91 LEU A CA 1
ATOM 663 C C . LEU A 1 91 ? -3.574 -15.456 6.086 1.00 89.12 91 LEU A C 1
ATOM 665 O O . LEU A 1 91 ? -3.060 -15.397 4.969 1.00 89.12 91 LEU A O 1
ATOM 669 N N . ALA A 1 92 ? -4.027 -16.599 6.599 1.00 91.19 92 ALA A N 1
ATOM 670 C CA . ALA A 1 92 ? -3.946 -17.879 5.902 1.00 91.19 92 ALA A CA 1
ATOM 671 C C . ALA A 1 92 ? -4.721 -17.859 4.573 1.00 91.19 92 ALA A C 1
ATOM 673 O O . ALA A 1 92 ? -4.175 -18.254 3.542 1.00 91.19 92 ALA A O 1
ATOM 674 N N . GLU A 1 93 ? -5.942 -17.323 4.569 1.00 89.62 93 GLU A N 1
ATOM 675 C CA . GLU A 1 93 ? -6.749 -17.122 3.362 1.00 89.62 93 GLU A CA 1
ATOM 676 C C . GLU A 1 93 ? -6.021 -16.252 2.334 1.00 89.62 93 GLU A C 1
ATOM 678 O O . GLU A 1 93 ? -6.010 -16.580 1.148 1.00 89.62 93 GLU A O 1
ATOM 683 N N . SER A 1 94 ? -5.349 -15.180 2.774 1.00 87.69 94 SER A N 1
ATOM 684 C CA . SER A 1 94 ? -4.574 -14.323 1.870 1.00 87.69 94 SER A CA 1
ATOM 685 C C . SER A 1 94 ? -3.395 -15.057 1.225 1.00 87.69 94 SER A C 1
ATOM 687 O O . SER A 1 94 ? -3.121 -14.854 0.045 1.00 87.69 94 SER A O 1
ATOM 689 N N . VAL A 1 95 ? -2.731 -15.957 1.959 1.00 90.12 95 VAL A N 1
ATOM 690 C CA . VAL A 1 95 ? -1.625 -16.772 1.436 1.00 90.12 95 VAL A CA 1
ATOM 691 C C . VAL A 1 95 ? -2.133 -17.798 0.424 1.00 90.12 95 VAL A C 1
ATOM 693 O O . VAL A 1 95 ? -1.504 -17.997 -0.615 1.00 90.12 95 VAL A O 1
ATOM 696 N N . VAL A 1 96 ? -3.277 -18.432 0.694 1.00 91.62 96 VAL A N 1
ATOM 697 C CA . VAL A 1 96 ? -3.914 -19.361 -0.253 1.00 91.62 96 VAL A CA 1
ATOM 698 C C . VAL A 1 96 ? -4.328 -18.620 -1.525 1.00 91.62 96 VAL A C 1
ATOM 700 O O . VAL A 1 96 ? -3.952 -19.039 -2.617 1.00 91.62 96 VAL A O 1
ATOM 703 N N . ALA A 1 97 ? -4.994 -17.471 -1.390 1.00 88.19 97 ALA A N 1
ATOM 704 C CA . ALA A 1 97 ? -5.385 -16.639 -2.525 1.00 88.19 97 ALA A CA 1
ATOM 705 C C . ALA A 1 97 ? -4.174 -16.152 -3.341 1.00 88.19 97 ALA A C 1
ATOM 707 O O . ALA A 1 97 ? -4.236 -16.101 -4.569 1.00 88.19 97 ALA A O 1
ATOM 708 N N . ALA A 1 98 ? -3.059 -15.834 -2.676 1.00 90.06 98 ALA A N 1
ATOM 709 C CA . ALA A 1 98 ? -1.814 -15.457 -3.337 1.00 90.06 98 ALA A CA 1
ATOM 710 C C . ALA A 1 98 ? -1.196 -16.607 -4.130 1.00 90.06 98 ALA A C 1
ATOM 712 O O . ALA A 1 98 ? -0.661 -16.397 -5.214 1.00 90.06 98 ALA A O 1
ATOM 713 N N . ARG A 1 99 ? -1.278 -17.830 -3.603 1.00 92.00 99 ARG A N 1
ATOM 714 C CA . ARG A 1 99 ? -0.755 -19.024 -4.266 1.00 92.00 99 ARG A CA 1
ATOM 715 C C . ARG A 1 99 ? -1.541 -19.384 -5.527 1.00 92.00 99 ARG A C 1
ATOM 717 O O . ARG A 1 99 ? -0.953 -19.904 -6.468 1.00 92.00 99 ARG A O 1
ATOM 724 N N . GLU A 1 100 ? -2.851 -19.167 -5.523 1.00 91.69 100 GLU A N 1
ATOM 725 C CA . GLU A 1 100 ? -3.741 -19.537 -6.633 1.00 91.69 100 GLU A CA 1
ATOM 726 C C . GLU A 1 100 ? -3.787 -18.488 -7.754 1.00 91.69 100 GLU A C 1
ATOM 728 O O . GLU A 1 100 ? -4.339 -18.752 -8.821 1.00 91.69 100 GLU A O 1
ATOM 733 N N . ASN A 1 101 ? -3.204 -17.308 -7.533 1.00 90.06 101 ASN A N 1
ATOM 734 C CA . ASN A 1 101 ? -3.223 -16.203 -8.479 1.00 90.06 101 ASN A CA 1
ATOM 735 C C . ASN A 1 101 ? -1.804 -15.827 -8.927 1.00 90.06 101 ASN A C 1
ATOM 737 O O . ASN A 1 101 ? -1.086 -15.124 -8.218 1.00 90.06 101 ASN A O 1
ATOM 741 N N . ASP A 1 102 ? -1.439 -16.204 -10.154 1.00 87.94 102 ASP A N 1
ATOM 742 C CA . ASP A 1 102 ? -0.147 -15.849 -10.770 1.00 87.94 102 ASP A CA 1
ATOM 743 C C . ASP A 1 102 ? 0.080 -14.329 -10.881 1.00 87.94 102 ASP A C 1
ATOM 745 O O . ASP A 1 102 ? 1.215 -13.862 -10.981 1.00 87.94 102 ASP A O 1
ATOM 749 N N . MET A 1 103 ? -0.999 -13.544 -10.845 1.00 89.56 103 MET A N 1
ATOM 750 C CA . MET A 1 103 ? -0.987 -12.083 -10.869 1.00 89.56 103 MET A CA 1
ATOM 751 C C . MET A 1 103 ? -1.244 -11.486 -9.477 1.00 89.56 103 MET A C 1
ATOM 753 O O . MET A 1 103 ? -1.668 -10.333 -9.364 1.00 89.56 103 MET A O 1
ATOM 757 N N . TRP A 1 104 ? -1.015 -12.236 -8.396 1.00 89.50 104 TRP A N 1
ATOM 758 C CA . TRP A 1 104 ? -1.155 -11.713 -7.039 1.00 89.50 104 TRP A CA 1
ATOM 759 C C . TRP A 1 104 ? -0.269 -10.480 -6.818 1.00 89.50 104 TRP A C 1
ATOM 761 O O . TRP A 1 104 ? 0.919 -10.473 -7.132 1.00 89.50 104 TRP A O 1
ATOM 771 N N . GLY A 1 105 ? -0.856 -9.424 -6.252 1.00 87.06 105 GLY A N 1
ATOM 772 C CA . GLY A 1 105 ? -0.190 -8.135 -6.068 1.00 87.06 105 GLY A CA 1
ATOM 773 C C . GLY A 1 105 ? -0.228 -7.219 -7.294 1.00 87.06 105 GLY A C 1
ATOM 774 O O . GLY A 1 105 ? 0.250 -6.088 -7.201 1.00 87.06 105 GLY A O 1
ATOM 775 N N . SER A 1 106 ? -0.801 -7.664 -8.420 1.00 91.31 106 SER A N 1
ATOM 776 C CA . SER A 1 106 ? -1.125 -6.766 -9.532 1.00 91.31 106 SER A CA 1
ATOM 777 C C . SER A 1 106 ? -2.215 -5.784 -9.115 1.00 91.31 106 SER A C 1
ATOM 779 O O . SER A 1 106 ? -3.034 -6.057 -8.233 1.00 91.31 106 SER A O 1
ATOM 781 N N . THR A 1 107 ? -2.199 -4.604 -9.725 1.00 89.06 107 THR A N 1
ATOM 782 C CA . THR A 1 107 ? -3.190 -3.557 -9.461 1.00 89.06 107 THR A CA 1
ATOM 783 C C . THR A 1 107 ? -3.647 -2.939 -10.774 1.00 89.06 107 THR A C 1
ATOM 785 O O . THR A 1 107 ? -2.964 -3.054 -11.781 1.00 89.06 107 THR A O 1
ATOM 788 N N . GLU A 1 108 ? -4.772 -2.232 -10.758 1.00 90.88 108 GLU A N 1
ATOM 789 C CA . GLU A 1 108 ? -5.241 -1.430 -11.900 1.00 90.88 108 GLU A CA 1
ATOM 790 C C . GLU A 1 108 ? -4.965 0.068 -11.691 1.00 90.88 108 GLU A C 1
ATOM 792 O O . GLU A 1 108 ? -5.614 0.929 -12.283 1.00 90.88 108 GLU A O 1
ATOM 797 N N . ALA A 1 109 ? -4.000 0.409 -10.827 1.00 90.56 109 ALA A N 1
ATOM 798 C CA . ALA A 1 109 ? -3.697 1.796 -10.470 1.00 90.56 109 ALA A CA 1
ATOM 799 C C . ALA A 1 109 ? -3.343 2.665 -11.692 1.00 90.56 109 ALA A C 1
ATOM 801 O O . ALA A 1 109 ? -3.595 3.872 -11.693 1.00 90.56 109 ALA A O 1
ATOM 802 N N . TYR A 1 110 ? -2.794 2.050 -12.744 1.00 93.94 110 TYR A N 1
ATOM 803 C CA . TYR A 1 110 ? -2.464 2.699 -14.011 1.00 93.94 110 TYR A CA 1
ATOM 804 C C . TYR A 1 110 ? -3.274 2.151 -15.195 1.00 93.94 110 TYR A C 1
ATOM 806 O O . TYR A 1 110 ? -2.900 2.381 -16.348 1.00 93.94 110 TYR A O 1
ATOM 814 N N . GLY A 1 111 ? -4.400 1.483 -14.929 1.00 94.25 111 GLY A N 1
ATOM 815 C CA . GLY A 1 111 ? -5.317 0.987 -15.951 1.00 94.25 111 GLY A CA 1
ATOM 816 C C . GLY A 1 111 ? -5.708 2.083 -16.950 1.00 94.25 111 GLY A C 1
ATOM 817 O O . GLY A 1 111 ? -6.058 3.209 -16.581 1.00 94.25 111 GLY A O 1
ATOM 818 N N . GLY A 1 112 ? -5.584 1.781 -18.245 1.00 93.81 112 GLY A N 1
ATOM 819 C CA . GLY A 1 112 ? -5.893 2.718 -19.334 1.00 93.81 112 GLY A CA 1
ATOM 820 C C . GLY A 1 112 ? -4.910 3.888 -19.495 1.00 93.81 112 GLY A C 1
ATOM 821 O O . GLY A 1 112 ? -5.144 4.775 -20.319 1.00 93.81 112 GLY A O 1
ATOM 822 N N . LYS A 1 113 ? -3.807 3.925 -18.735 1.00 96.44 113 LYS A N 1
ATOM 823 C CA . LYS A 1 113 ? -2.722 4.895 -18.932 1.00 96.44 113 LYS A CA 1
ATOM 824 C C . LYS A 1 113 ? -1.693 4.347 -19.914 1.00 96.44 113 LYS A C 1
ATOM 826 O O . LYS A 1 113 ? -1.367 3.164 -19.893 1.00 96.44 113 LYS A O 1
ATOM 831 N N . LYS A 1 114 ? -1.134 5.243 -20.731 1.00 97.56 114 LYS A N 1
ATOM 832 C CA . LYS A 1 114 ? 0.027 4.960 -21.582 1.00 97.56 114 LYS A CA 1
ATOM 833 C C . LYS A 1 114 ? 1.273 5.524 -20.920 1.00 97.56 114 LYS A C 1
ATOM 835 O O . LYS A 1 114 ? 1.330 6.724 -20.655 1.00 97.56 114 LYS A O 1
ATOM 840 N N . VAL A 1 115 ? 2.251 4.669 -20.646 1.00 96.94 115 VAL A N 1
ATOM 841 C CA . VAL A 1 115 ? 3.498 5.036 -19.968 1.00 96.94 115 VAL A CA 1
ATOM 842 C C . VAL A 1 115 ? 4.659 4.748 -20.906 1.00 96.94 115 VAL A C 1
ATOM 844 O O . VAL A 1 115 ? 4.828 3.622 -21.361 1.00 96.94 115 VAL A O 1
ATOM 847 N N . MET A 1 116 ? 5.475 5.759 -21.196 1.00 96.56 116 MET A N 1
ATOM 848 C CA . MET A 1 116 ? 6.731 5.569 -21.916 1.00 96.56 116 MET A CA 1
ATOM 849 C C . MET A 1 116 ? 7.883 5.541 -20.917 1.00 96.56 116 MET A C 1
ATOM 851 O O . MET A 1 116 ? 8.030 6.470 -20.126 1.00 96.56 116 MET A O 1
ATOM 855 N N . VAL A 1 117 ? 8.693 4.486 -20.963 1.00 96.06 117 VAL A N 1
ATOM 856 C CA . VAL A 1 117 ? 9.896 4.354 -20.138 1.00 96.06 117 VAL A CA 1
ATOM 857 C C . VAL A 1 117 ? 11.101 4.373 -21.067 1.00 96.06 117 VAL A C 1
ATOM 859 O O . VAL A 1 117 ? 11.299 3.447 -21.854 1.00 96.06 117 VAL A O 1
ATOM 862 N N . GLU A 1 118 ? 11.879 5.449 -20.995 1.00 94.62 118 GLU A N 1
ATOM 863 C CA . GLU A 1 118 ? 13.138 5.614 -21.725 1.00 94.62 118 GLU A CA 1
ATOM 864 C C . GLU A 1 118 ? 14.307 5.236 -20.815 1.00 94.62 118 GLU A C 1
ATOM 866 O O . GLU A 1 118 ? 14.401 5.723 -19.685 1.00 94.62 118 GLU A O 1
ATOM 871 N N . TYR A 1 119 ? 15.161 4.320 -21.270 1.00 93.75 119 TYR A N 1
ATOM 872 C CA . TYR A 1 119 ? 16.279 3.829 -20.472 1.00 93.75 119 TYR A CA 1
ATOM 873 C C . TYR A 1 119 ? 17.379 3.194 -21.329 1.00 93.75 119 TYR A C 1
ATOM 875 O O . TYR A 1 119 ? 17.184 2.825 -22.486 1.00 93.75 119 TYR A O 1
ATOM 883 N N . THR A 1 120 ? 18.555 3.015 -20.723 1.00 92.38 120 THR A N 1
ATOM 884 C CA . THR A 1 120 ? 19.785 2.451 -21.306 1.00 92.38 120 THR A CA 1
ATOM 885 C C . THR A 1 120 ? 20.531 3.371 -22.270 1.00 92.38 120 THR A C 1
ATOM 887 O O . THR A 1 120 ? 21.748 3.490 -22.129 1.00 92.38 120 THR A O 1
ATOM 890 N N . ASP A 1 121 ? 19.834 3.992 -23.227 1.00 88.25 121 ASP A N 1
ATOM 891 C CA . ASP A 1 121 ? 20.347 4.935 -24.243 1.00 88.25 121 ASP A CA 1
ATOM 892 C C . ASP A 1 121 ? 21.814 4.710 -24.651 1.00 88.25 121 ASP A C 1
ATOM 894 O O . ASP A 1 121 ? 22.666 5.608 -24.528 1.00 88.25 121 ASP A O 1
ATOM 898 N N . PRO A 1 122 ? 22.156 3.486 -25.102 1.00 87.75 122 PRO A N 1
ATOM 899 C CA . PRO A 1 122 ? 23.537 3.130 -25.334 1.00 87.75 122 PRO A CA 1
ATOM 900 C C . PRO A 1 122 ? 24.039 3.875 -26.567 1.00 87.75 122 PRO A C 1
ATOM 902 O O . PRO A 1 122 ? 23.314 4.102 -27.537 1.00 87.75 122 PRO A O 1
ATOM 905 N N . ASN A 1 123 ? 25.318 4.237 -26.562 1.00 86.75 123 ASN A N 1
ATOM 906 C CA . ASN A 1 123 ? 25.940 4.797 -27.753 1.00 86.75 123 ASN A CA 1
ATOM 907 C C . ASN A 1 123 ? 26.149 3.673 -28.784 1.00 86.75 123 ASN A C 1
ATOM 909 O O . ASN A 1 123 ? 27.020 2.833 -28.559 1.00 86.75 123 ASN A O 1
ATOM 913 N N . PRO A 1 124 ? 25.455 3.674 -29.939 1.00 82.00 124 PRO A N 1
ATOM 914 C CA . PRO A 1 124 ? 25.545 2.575 -30.903 1.00 82.00 124 PRO A CA 1
ATOM 915 C C . PRO A 1 124 ? 26.908 2.500 -31.617 1.00 82.00 124 PRO A C 1
ATOM 917 O O . PRO A 1 124 ? 27.157 1.579 -32.388 1.00 82.00 124 PRO A O 1
ATOM 920 N N . PHE A 1 125 ? 27.802 3.467 -31.381 1.00 82.25 125 PHE A N 1
ATOM 921 C CA . PHE A 1 125 ? 29.164 3.503 -31.924 1.00 82.25 125 PHE A CA 1
ATOM 922 C C . PHE A 1 125 ? 30.229 3.043 -30.925 1.00 82.25 125 PHE A C 1
ATOM 924 O O . PHE A 1 125 ? 31.421 3.179 -31.205 1.00 82.25 125 PHE A O 1
ATOM 931 N N . LYS A 1 126 ? 29.820 2.550 -29.754 1.00 82.19 126 LYS A N 1
ATOM 932 C CA . LYS A 1 126 ? 30.697 1.942 -28.752 1.00 82.19 126 LYS A CA 1
ATOM 933 C C . LYS A 1 126 ? 30.119 0.599 -28.320 1.00 82.19 126 LYS A C 1
ATOM 935 O O . LYS A 1 126 ? 28.924 0.358 -28.456 1.00 82.19 126 LYS A O 1
ATOM 940 N N . GLU A 1 127 ? 30.976 -0.266 -27.795 1.00 87.56 127 GLU A N 1
ATOM 941 C CA . GLU A 1 127 ? 30.539 -1.533 -27.217 1.00 87.56 127 GLU A CA 1
ATOM 942 C C . GLU A 1 127 ? 29.650 -1.294 -25.996 1.00 87.56 127 GLU A C 1
ATOM 944 O O . GLU A 1 127 ? 29.830 -0.345 -25.222 1.00 87.56 127 GLU A O 1
ATOM 949 N N . PHE A 1 128 ? 28.689 -2.191 -25.815 1.00 89.62 128 PHE A N 1
ATOM 950 C CA . PHE A 1 128 ? 27.866 -2.199 -24.624 1.00 89.62 128 PHE A CA 1
ATOM 951 C C . PHE A 1 128 ? 28.714 -2.636 -23.424 1.00 89.62 128 PHE A C 1
ATOM 953 O O . PHE A 1 128 ? 29.239 -3.745 -23.403 1.00 89.62 128 PHE A O 1
ATOM 960 N N . HIS A 1 129 ? 28.859 -1.764 -22.427 1.00 91.00 129 HIS A N 1
ATOM 961 C CA . HIS A 1 129 ? 29.636 -2.041 -21.217 1.00 91.00 129 HIS A CA 1
ATOM 962 C C . HIS A 1 129 ? 28.785 -1.959 -19.942 1.00 91.00 129 HIS A C 1
ATOM 964 O O . HIS A 1 129 ? 27.654 -1.468 -19.960 1.00 91.00 129 HIS A O 1
ATOM 970 N N . ILE A 1 130 ? 29.369 -2.380 -18.814 1.00 94.25 130 ILE A N 1
ATOM 971 C CA . ILE A 1 130 ? 28.722 -2.461 -17.491 1.00 94.25 130 ILE A CA 1
ATOM 972 C C . ILE A 1 130 ? 28.095 -1.144 -17.003 1.00 94.25 130 ILE A C 1
ATOM 974 O O . ILE A 1 130 ? 27.169 -1.163 -16.201 1.00 94.25 130 ILE A O 1
ATOM 978 N N . GLY A 1 131 ? 28.530 0.003 -17.528 1.00 90.44 131 GLY A N 1
ATOM 979 C CA . GLY A 1 131 ? 27.959 1.308 -17.180 1.00 90.44 131 GLY A CA 1
ATOM 980 C C . GLY A 1 131 ? 26.496 1.466 -17.610 1.00 90.44 131 GLY A C 1
ATOM 981 O O . GLY A 1 131 ? 25.763 2.227 -16.99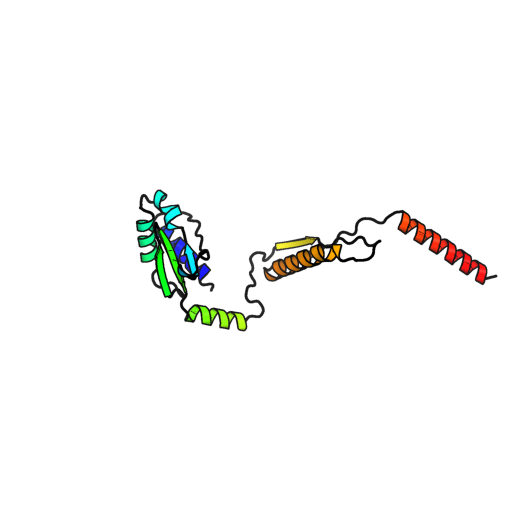0 1.00 90.44 131 GLY A O 1
ATOM 982 N N . HIS A 1 132 ? 26.046 0.710 -18.615 1.00 92.56 132 HIS A N 1
ATOM 983 C CA . HIS A 1 132 ? 24.645 0.698 -19.041 1.00 92.56 132 HIS A CA 1
ATOM 984 C C . HIS A 1 132 ? 23.768 -0.236 -18.195 1.00 92.56 132 HIS A C 1
ATOM 986 O O . HIS A 1 132 ? 22.544 -0.134 -18.248 1.00 92.56 132 HIS A O 1
ATOM 992 N N . LEU A 1 133 ? 24.368 -1.148 -17.418 1.00 93.44 133 LEU A N 1
ATOM 993 C CA . LEU A 1 133 ? 23.636 -2.193 -16.701 1.00 93.44 133 LEU A CA 1
ATOM 994 C C . LEU A 1 133 ? 22.652 -1.609 -15.685 1.00 93.44 133 LEU A C 1
ATOM 996 O O . LEU A 1 133 ? 21.524 -2.081 -15.605 1.00 93.44 133 LEU A O 1
ATOM 1000 N N . MET A 1 134 ? 23.057 -0.572 -14.948 1.00 94.69 134 MET A N 1
ATOM 1001 C CA . MET A 1 134 ? 22.203 0.061 -13.939 1.00 94.69 134 MET A CA 1
ATOM 1002 C C . MET A 1 134 ? 20.954 0.681 -14.574 1.00 94.69 134 MET A C 1
ATOM 1004 O O . MET A 1 134 ? 19.840 0.360 -14.167 1.00 94.69 134 MET A O 1
ATOM 1008 N N . SER A 1 135 ? 21.128 1.506 -15.612 1.00 93.94 135 SER A N 1
ATOM 1009 C CA . SER A 1 135 ? 19.996 2.129 -16.308 1.00 93.94 135 SER A CA 1
ATOM 1010 C C . SER A 1 135 ? 19.091 1.074 -16.948 1.00 93.94 135 SER A C 1
ATOM 1012 O O . SER A 1 135 ? 17.871 1.169 -16.828 1.00 93.94 135 SER A O 1
ATOM 1014 N N . ASN A 1 136 ? 19.684 0.027 -17.534 1.00 95.00 136 ASN A N 1
ATOM 1015 C CA . ASN A 1 136 ? 18.938 -1.086 -18.109 1.00 95.00 136 ASN A CA 1
ATOM 1016 C C . ASN A 1 136 ? 18.085 -1.822 -17.067 1.00 95.00 136 ASN A C 1
ATOM 1018 O O . ASN A 1 136 ? 16.887 -2.014 -17.257 1.00 95.00 136 ASN A O 1
ATOM 1022 N N . ALA A 1 137 ? 18.694 -2.194 -15.939 1.00 96.25 137 ALA A N 1
ATOM 1023 C CA . ALA A 1 137 ? 18.027 -2.928 -14.872 1.00 96.25 137 ALA A CA 1
ATOM 1024 C C . ALA A 1 137 ? 16.895 -2.115 -14.228 1.00 96.25 137 ALA A C 1
ATOM 1026 O O . ALA A 1 137 ? 15.801 -2.644 -14.033 1.00 96.25 137 ALA A O 1
ATOM 1027 N N . ILE A 1 138 ? 17.129 -0.833 -13.924 1.00 97.00 138 ILE A N 1
ATOM 1028 C CA . ILE A 1 138 ? 16.113 0.033 -13.311 1.00 97.00 138 ILE A CA 1
ATOM 1029 C C . ILE A 1 138 ? 14.964 0.286 -14.287 1.00 97.00 138 ILE A C 1
ATOM 1031 O O . ILE A 1 138 ? 13.805 0.102 -13.920 1.00 97.00 138 ILE A O 1
ATOM 1035 N N . GLY A 1 139 ? 15.267 0.670 -15.529 1.00 96.62 139 GLY A N 1
ATOM 1036 C CA . GLY A 1 139 ? 14.237 0.984 -16.517 1.00 96.62 139 GLY A CA 1
ATOM 1037 C C . GLY A 1 139 ? 13.378 -0.226 -16.881 1.00 96.62 139 GLY A C 1
ATOM 1038 O O . GLY A 1 139 ? 12.153 -0.110 -16.955 1.00 96.62 139 GLY A O 1
ATOM 1039 N N . GLU A 1 140 ? 13.981 -1.412 -17.003 1.00 97.00 140 GLU A N 1
ATOM 1040 C CA . GLU A 1 140 ? 13.225 -2.646 -17.222 1.00 97.00 140 GLU A CA 1
ATOM 1041 C C . GLU A 1 140 ? 12.381 -3.027 -15.997 1.00 97.00 140 GLU A C 1
ATOM 1043 O O . GLU A 1 140 ? 11.223 -3.412 -16.153 1.00 97.00 140 GLU A O 1
ATOM 1048 N N . SER A 1 141 ? 12.914 -2.873 -14.780 1.00 97.75 141 SER A N 1
ATOM 1049 C CA . SER A 1 141 ? 12.160 -3.155 -13.549 1.00 97.75 141 SER A CA 1
ATOM 1050 C C . SER A 1 141 ? 10.940 -2.242 -13.420 1.00 97.75 141 SER A C 1
ATOM 1052 O O . SER A 1 141 ? 9.836 -2.721 -13.172 1.00 97.75 141 SER A O 1
ATOM 1054 N N . LEU A 1 142 ? 11.106 -0.939 -13.667 1.00 96.81 142 LEU A N 1
ATOM 1055 C CA . LEU A 1 142 ? 10.003 0.024 -13.665 1.00 96.81 142 LEU A CA 1
ATOM 1056 C C . LEU A 1 142 ? 8.974 -0.291 -14.753 1.00 96.81 142 LEU A C 1
ATOM 1058 O O . LEU A 1 142 ? 7.776 -0.283 -14.481 1.00 96.81 142 LEU A O 1
ATOM 1062 N N . SER A 1 143 ? 9.428 -0.627 -15.964 1.00 97.38 143 SER A N 1
ATOM 1063 C CA . SER A 1 143 ? 8.540 -1.005 -17.070 1.00 97.38 143 SER A CA 1
ATOM 1064 C C . SER A 1 143 ? 7.654 -2.194 -16.700 1.00 97.38 143 SER A C 1
ATOM 1066 O O . SER A 1 143 ? 6.455 -2.174 -16.969 1.00 97.38 143 SER A O 1
ATOM 1068 N N . ARG A 1 144 ? 8.225 -3.209 -16.039 1.00 96.44 144 ARG A N 1
ATOM 1069 C CA . ARG A 1 144 ? 7.481 -4.377 -15.549 1.00 96.44 144 ARG A CA 1
ATOM 1070 C C . ARG A 1 144 ? 6.499 -4.015 -14.448 1.00 96.44 144 ARG A C 1
ATOM 1072 O O . ARG A 1 144 ? 5.371 -4.484 -14.502 1.00 96.44 144 ARG A O 1
ATOM 1079 N N . LEU A 1 145 ? 6.889 -3.169 -13.495 1.00 95.94 145 LEU A N 1
ATOM 1080 C CA . LEU A 1 145 ? 5.993 -2.726 -12.423 1.00 95.94 145 LEU A CA 1
ATOM 1081 C C . LEU A 1 145 ? 4.792 -1.941 -12.966 1.00 95.94 145 LEU A C 1
ATOM 1083 O O . LEU A 1 145 ? 3.667 -2.192 -12.542 1.00 95.94 145 LEU A O 1
ATOM 1087 N N . PHE A 1 146 ? 4.999 -1.047 -13.939 1.00 96.62 146 PHE A N 1
ATOM 1088 C CA . PHE A 1 146 ? 3.898 -0.330 -14.591 1.00 96.62 146 PHE A CA 1
ATOM 1089 C C . PHE A 1 146 ? 2.976 -1.271 -15.372 1.00 96.62 146 PHE A C 1
ATOM 1091 O O . PHE A 1 146 ? 1.759 -1.150 -15.260 1.00 96.62 146 PHE A O 1
ATOM 1098 N N . GLN A 1 147 ? 3.537 -2.237 -16.108 1.00 95.81 147 GLN A N 1
ATOM 1099 C CA . GLN A 1 147 ? 2.755 -3.261 -16.813 1.00 95.81 147 GLN A CA 1
ATOM 1100 C C . GLN A 1 147 ? 1.942 -4.123 -15.842 1.00 95.81 147 GLN A C 1
ATOM 1102 O O . GLN A 1 147 ? 0.760 -4.358 -16.064 1.00 95.81 147 GLN A O 1
ATOM 1107 N N . PHE A 1 148 ? 2.560 -4.545 -14.738 1.00 95.81 148 PHE A N 1
ATOM 1108 C CA . PHE A 1 148 ? 1.913 -5.311 -13.672 1.00 95.81 148 PHE A CA 1
ATOM 1109 C C . PHE A 1 148 ? 0.851 -4.496 -12.913 1.00 95.81 148 PHE A C 1
ATOM 1111 O O . PHE A 1 148 ? 0.015 -5.062 -12.217 1.00 95.81 148 PHE A O 1
ATOM 1118 N N . SER A 1 149 ? 0.872 -3.169 -13.069 1.00 95.38 149 SER A N 1
ATOM 1119 C CA . SER A 1 149 ? -0.103 -2.229 -12.507 1.00 95.38 149 SER A CA 1
ATOM 1120 C C . SER A 1 149 ? -1.138 -1.730 -13.539 1.00 95.38 149 SER A C 1
ATOM 1122 O O . SER A 1 149 ? -1.761 -0.684 -13.330 1.00 95.38 149 SER A O 1
ATOM 1124 N N . GLY A 1 150 ? -1.285 -2.435 -14.670 1.00 94.94 150 GLY A N 1
ATOM 1125 C CA . GLY A 1 150 ? -2.339 -2.208 -15.670 1.00 94.94 150 GLY A CA 1
ATOM 1126 C C . GLY A 1 150 ? -2.017 -1.189 -16.775 1.00 94.94 150 GLY A C 1
ATOM 1127 O O . GLY A 1 150 ? -2.866 -0.912 -17.624 1.00 94.94 150 GLY A O 1
ATOM 1128 N N . ALA A 1 151 ? -0.810 -0.613 -16.807 1.00 97.12 151 ALA A N 1
ATOM 1129 C CA . ALA A 1 151 ? -0.444 0.381 -17.821 1.00 97.12 151 ALA A CA 1
ATOM 1130 C C . ALA A 1 151 ? -0.097 -0.241 -19.189 1.00 97.12 151 ALA A C 1
ATOM 1132 O O . ALA A 1 151 ? 0.576 -1.271 -19.279 1.00 97.12 151 ALA A O 1
ATOM 1133 N N . GLU A 1 152 ? -0.422 0.469 -20.274 1.00 97.50 152 GLU A N 1
ATOM 1134 C CA . GLU A 1 152 ? 0.165 0.230 -21.598 1.00 97.50 152 GLU A CA 1
ATOM 1135 C C . GLU A 1 152 ? 1.582 0.828 -21.617 1.00 97.50 152 GLU A C 1
ATOM 1137 O O . GLU A 1 152 ? 1.756 2.048 -21.679 1.00 97.50 152 GLU A O 1
ATOM 1142 N N . VAL A 1 153 ? 2.607 -0.024 -21.516 1.00 97.62 153 VAL A N 1
ATOM 1143 C CA . VAL A 1 153 ? 4.007 0.420 -21.413 1.00 97.62 153 VAL A CA 1
ATOM 1144 C C . VAL A 1 153 ? 4.719 0.374 -22.762 1.00 97.62 153 VAL A C 1
ATOM 1146 O O . VAL A 1 153 ? 4.875 -0.690 -23.363 1.00 97.62 153 VAL A O 1
ATOM 1149 N N . HIS A 1 154 ? 5.253 1.517 -23.188 1.00 96.75 154 HIS A N 1
ATOM 1150 C CA . HIS A 1 154 ? 6.154 1.640 -24.329 1.00 96.75 154 HIS A CA 1
ATOM 1151 C C . HIS A 1 154 ? 7.593 1.809 -23.843 1.00 96.75 154 HIS A C 1
ATOM 1153 O O . HIS A 1 154 ? 7.932 2.783 -23.174 1.00 96.75 154 HIS A O 1
ATOM 1159 N N . ARG A 1 155 ? 8.456 0.858 -24.194 1.00 96.25 155 ARG A N 1
ATOM 1160 C CA . ARG A 1 155 ? 9.892 0.941 -23.914 1.00 96.25 155 ARG A CA 1
ATOM 1161 C C . ARG A 1 155 ? 10.561 1.732 -25.031 1.00 96.25 155 ARG A C 1
ATOM 1163 O O . ARG A 1 155 ? 10.392 1.394 -26.203 1.00 96.25 155 ARG A O 1
ATOM 1170 N N . ALA A 1 156 ? 11.297 2.771 -24.668 1.00 91.62 156 ALA A N 1
ATOM 1171 C CA . ALA A 1 156 ? 12.007 3.628 -25.601 1.00 91.62 156 ALA A CA 1
ATOM 1172 C C . ALA A 1 156 ? 13.509 3.616 -25.308 1.00 91.62 156 ALA A C 1
ATOM 1174 O O . ALA A 1 156 ? 13.943 3.439 -24.171 1.00 91.62 156 ALA A O 1
ATOM 1175 N N . LEU A 1 157 ? 14.294 3.806 -26.363 1.00 88.00 157 LEU A N 1
ATOM 1176 C CA . LEU A 1 157 ? 15.731 4.021 -26.288 1.00 88.00 157 LEU A CA 1
ATOM 1177 C C . LEU A 1 157 ? 16.103 5.096 -27.302 1.00 88.00 157 LEU A C 1
ATOM 1179 O O . LEU A 1 157 ? 15.737 5.016 -28.477 1.00 88.00 157 LEU A O 1
ATOM 1183 N N . SER A 1 158 ? 16.817 6.113 -26.845 1.00 75.88 158 SER A N 1
ATOM 1184 C CA . SER A 1 158 ? 17.303 7.199 -27.677 1.00 75.88 158 SER A CA 1
ATOM 1185 C C . SER A 1 158 ? 18.735 6.912 -28.091 1.00 75.88 158 SER A C 1
ATOM 1187 O O . SER A 1 158 ? 19.696 7.016 -27.324 1.00 75.88 158 SER A O 1
ATOM 1189 N N . THR A 1 159 ? 18.914 6.545 -29.358 1.00 66.25 159 THR A N 1
ATOM 1190 C CA . THR A 1 159 ? 20.256 6.486 -29.928 1.00 66.25 159 THR A CA 1
ATOM 1191 C C . THR A 1 159 ? 20.731 7.908 -30.184 1.00 66.25 159 THR A C 1
ATOM 1193 O O . THR A 1 159 ? 20.215 8.595 -31.070 1.00 66.25 159 THR A O 1
ATOM 1196 N N . ARG A 1 160 ? 21.748 8.356 -29.443 1.00 60.69 160 ARG A N 1
ATOM 1197 C CA . ARG A 1 160 ? 22.418 9.627 -29.754 1.00 60.69 160 ARG A CA 1
ATOM 1198 C C . ARG A 1 160 ? 22.934 9.590 -31.199 1.00 60.69 160 ARG A C 1
ATOM 1200 O O . ARG A 1 160 ? 23.402 8.553 -31.669 1.00 60.69 160 ARG A O 1
ATOM 1207 N N . GLY A 1 161 ? 22.818 10.725 -31.893 1.00 64.06 161 GLY A N 1
ATOM 1208 C CA . GLY A 1 161 ? 23.041 10.846 -33.337 1.00 64.06 161 GLY A CA 1
ATOM 1209 C C . GLY A 1 161 ? 24.377 10.295 -33.854 1.00 64.06 161 GLY A C 1
ATOM 1210 O O . GLY A 1 161 ? 25.337 10.080 -33.118 1.00 64.06 161 GLY A O 1
ATOM 1211 N N . VAL A 1 162 ? 24.443 10.085 -35.169 1.00 65.94 162 VAL A N 1
ATOM 1212 C CA . VAL A 1 162 ? 25.567 9.427 -35.848 1.00 65.94 162 VAL A CA 1
ATOM 1213 C C . VAL A 1 162 ? 26.833 10.306 -35.839 1.00 65.94 162 VAL A C 1
ATOM 1215 O O . VAL A 1 162 ? 26.829 11.379 -36.451 1.00 65.94 162 VAL A O 1
ATOM 1218 N N . PRO A 1 163 ? 27.964 9.873 -35.242 1.00 71.00 163 PRO A N 1
ATOM 1219 C CA . PRO A 1 163 ? 29.222 10.593 -35.335 1.00 71.00 163 PRO A CA 1
ATOM 1220 C C . PRO A 1 163 ? 29.687 10.684 -36.791 1.00 71.00 163 PRO A C 1
ATOM 1222 O O . PRO A 1 163 ? 29.800 9.679 -37.498 1.00 71.00 163 PRO A O 1
ATOM 1225 N N . ARG A 1 164 ? 30.048 11.896 -37.233 1.00 68.44 164 ARG A N 1
ATOM 1226 C CA . ARG A 1 164 ? 30.575 12.155 -38.590 1.00 68.44 164 ARG A CA 1
ATOM 1227 C C . ARG A 1 164 ? 31.744 11.239 -38.968 1.00 68.44 164 ARG A C 1
ATOM 1229 O O . ARG A 1 164 ? 31.873 10.846 -40.126 1.00 68.44 164 ARG A O 1
ATOM 1236 N N . ARG A 1 165 ? 32.587 10.881 -37.994 1.00 73.12 165 ARG A N 1
ATOM 1237 C CA . ARG A 1 165 ? 33.758 10.018 -38.201 1.00 73.12 165 ARG A CA 1
ATOM 1238 C C . ARG A 1 165 ? 33.364 8.598 -38.620 1.00 73.12 165 ARG A C 1
ATOM 1240 O O . ARG A 1 165 ? 33.992 8.046 -39.520 1.00 73.12 165 ARG A O 1
ATOM 1247 N N . SER A 1 166 ? 32.301 8.044 -38.037 1.00 72.62 166 SER A N 1
ATOM 1248 C CA . SER A 1 166 ? 31.755 6.729 -38.395 1.00 72.62 166 SER A CA 1
ATOM 1249 C C . SER A 1 166 ? 31.312 6.714 -39.859 1.00 72.62 166 SER A C 1
ATOM 1251 O O . SER A 1 166 ? 31.741 5.861 -40.633 1.00 72.62 166 SER A O 1
ATOM 1253 N N . VAL A 1 167 ? 30.545 7.734 -40.267 1.00 77.25 167 VAL A N 1
ATOM 1254 C CA . VAL A 1 167 ? 30.070 7.904 -41.652 1.00 77.25 167 VAL A CA 1
ATOM 1255 C C . VAL A 1 167 ? 31.240 7.999 -42.629 1.00 77.25 167 VAL A C 1
ATOM 1257 O O . VAL A 1 167 ? 31.234 7.353 -43.679 1.00 77.25 167 VAL A O 1
ATOM 1260 N N . TRP A 1 168 ? 32.269 8.776 -42.278 1.00 77.50 168 TRP A N 1
ATOM 1261 C CA . TRP A 1 168 ? 33.457 8.936 -43.111 1.00 77.50 168 TRP A CA 1
ATOM 1262 C C . TRP A 1 168 ? 34.201 7.610 -43.311 1.00 77.50 168 TRP A C 1
ATOM 1264 O O . TRP A 1 168 ? 34.499 7.249 -44.451 1.00 77.50 168 TRP A O 1
ATOM 1274 N N . HIS A 1 169 ? 34.441 6.837 -42.246 1.00 78.81 169 HIS A N 1
ATOM 1275 C CA . HIS A 1 169 ? 35.107 5.535 -42.360 1.00 78.81 169 HIS A CA 1
ATOM 1276 C C . HIS A 1 169 ? 34.310 4.547 -43.221 1.00 78.81 169 HIS A C 1
ATOM 1278 O O . HIS A 1 169 ? 34.898 3.891 -44.084 1.00 78.81 169 HIS A O 1
ATOM 1284 N N . THR A 1 170 ? 32.981 4.490 -43.080 1.00 81.50 170 THR A N 1
ATOM 1285 C CA . THR A 1 170 ? 32.126 3.658 -43.942 1.00 81.50 170 THR A CA 1
ATOM 1286 C C . THR A 1 170 ? 32.232 4.069 -45.415 1.00 81.50 170 THR A C 1
ATOM 1288 O O . THR A 1 170 ? 32.351 3.209 -46.293 1.00 81.50 170 THR A O 1
ATOM 1291 N N . GLN A 1 171 ? 32.248 5.373 -45.715 1.00 80.38 171 GLN A N 1
ATOM 1292 C CA . GLN A 1 171 ? 32.424 5.858 -47.088 1.00 80.38 171 GLN A CA 1
ATOM 1293 C C . GLN A 1 171 ? 33.802 5.502 -47.661 1.00 80.38 171 GLN A C 1
ATOM 1295 O O . GLN A 1 171 ? 33.895 5.086 -48.819 1.00 80.38 171 GLN A O 1
ATOM 1300 N N . GLN A 1 172 ? 34.870 5.618 -46.868 1.00 82.69 172 GLN A N 1
ATOM 1301 C CA . GLN A 1 172 ? 36.218 5.245 -47.305 1.00 82.69 172 GLN A CA 1
ATOM 1302 C C . GLN A 1 172 ? 36.357 3.734 -47.519 1.00 82.69 172 GLN A C 1
ATOM 1304 O O . GLN A 1 172 ? 36.942 3.311 -48.518 1.00 82.69 172 GLN A O 1
ATOM 1309 N N . GLY A 1 173 ? 35.760 2.916 -46.647 1.00 80.44 173 GLY A N 1
ATOM 1310 C CA . GLY A 1 173 ? 35.683 1.463 -46.818 1.00 80.44 173 GLY A CA 1
ATOM 1311 C C . GLY A 1 173 ? 34.979 1.074 -48.121 1.00 80.44 173 GLY A C 1
ATOM 1312 O O . GLY A 1 173 ? 35.521 0.299 -48.908 1.00 80.44 173 GLY A O 1
ATOM 1313 N N . ARG A 1 174 ? 33.829 1.697 -48.426 1.00 79.44 174 ARG A N 1
ATOM 1314 C CA . ARG A 1 174 ? 33.120 1.497 -49.706 1.00 79.44 174 ARG A CA 1
ATOM 1315 C C . ARG A 1 174 ? 33.971 1.895 -50.915 1.00 79.44 174 ARG A C 1
ATOM 1317 O O . ARG A 1 174 ? 33.994 1.165 -51.905 1.00 79.44 174 ARG A O 1
ATOM 1324 N N . LYS A 1 175 ? 34.690 3.022 -50.847 1.00 79.94 175 LYS A N 1
ATOM 1325 C CA . LYS A 1 175 ? 35.602 3.462 -51.920 1.00 79.94 175 LYS A CA 1
ATOM 1326 C C . LYS A 1 175 ? 36.753 2.474 -52.135 1.00 79.94 175 LYS A C 1
ATOM 1328 O O . LYS A 1 175 ? 37.072 2.169 -53.282 1.00 79.94 175 LYS A O 1
ATOM 1333 N N . ARG A 1 176 ? 37.347 1.948 -51.057 1.00 79.25 176 ARG A N 1
ATOM 1334 C CA . ARG A 1 176 ? 38.403 0.923 -51.129 1.00 79.25 176 ARG A CA 1
ATOM 1335 C C . ARG A 1 176 ? 37.887 -0.377 -51.747 1.00 79.25 176 ARG A C 1
ATOM 1337 O O . ARG A 1 176 ? 38.478 -0.831 -52.718 1.00 79.25 176 ARG A O 1
ATOM 1344 N N . MET A 1 177 ? 36.746 -0.902 -51.290 1.00 73.62 177 MET A N 1
ATOM 1345 C CA . MET A 1 177 ? 36.158 -2.125 -51.860 1.00 73.62 177 MET A CA 1
ATOM 1346 C C . MET A 1 177 ? 35.824 -1.991 -53.352 1.00 73.62 177 MET A C 1
ATOM 1348 O O . MET A 1 177 ? 36.110 -2.904 -54.124 1.00 73.62 177 MET A O 1
ATOM 1352 N N . ARG A 1 178 ? 35.289 -0.838 -53.787 1.00 75.12 178 ARG A N 1
ATOM 1353 C CA . ARG A 1 178 ? 35.045 -0.570 -55.217 1.00 75.12 178 ARG A CA 1
ATOM 1354 C C . ARG A 1 178 ? 36.336 -0.579 -56.039 1.00 75.12 178 ARG A C 1
ATOM 1356 O O . ARG A 1 178 ? 36.353 -1.167 -57.115 1.00 75.12 178 ARG A O 1
ATOM 1363 N N . LYS A 1 179 ? 37.423 0.020 -55.534 1.00 72.56 179 LYS A N 1
ATOM 1364 C CA . LYS A 1 179 ? 38.736 -0.023 -56.203 1.00 72.56 179 LYS A CA 1
ATOM 1365 C C . LYS A 1 179 ? 39.279 -1.451 -56.308 1.00 72.56 179 LYS A C 1
ATOM 1367 O O . LYS A 1 179 ? 39.743 -1.831 -57.377 1.00 72.56 179 LYS A O 1
ATOM 1372 N N . THR A 1 180 ? 39.164 -2.253 -55.250 1.00 73.00 180 THR A N 1
ATOM 1373 C CA . THR A 1 180 ? 39.605 -3.657 -55.260 1.00 73.00 180 THR A CA 1
ATOM 1374 C C . THR A 1 180 ? 38.794 -4.512 -56.241 1.00 73.00 180 THR A C 1
ATOM 1376 O O . THR A 1 180 ? 39.364 -5.338 -56.945 1.00 73.00 180 THR A O 1
ATOM 1379 N N . GLN A 1 181 ? 37.478 -4.297 -56.352 1.00 68.81 181 GLN A N 1
ATOM 1380 C CA . GLN A 1 181 ? 36.644 -4.990 -57.347 1.00 68.81 181 GLN A CA 1
ATOM 1381 C C . GLN A 1 181 ? 36.972 -4.584 -58.792 1.00 68.81 181 GLN A C 1
ATOM 1383 O O . GLN A 1 181 ? 36.942 -5.430 -59.680 1.00 68.81 181 GLN A O 1
ATOM 1388 N N . LEU A 1 182 ? 37.309 -3.313 -59.033 1.00 63.44 182 LEU A N 1
ATOM 1389 C CA . LEU A 1 182 ? 37.739 -2.824 -60.349 1.00 63.44 182 LEU A CA 1
ATOM 1390 C C . LEU A 1 182 ? 39.116 -3.370 -60.757 1.00 63.44 182 LEU A C 1
ATOM 1392 O O . LEU A 1 182 ? 39.339 -3.620 -61.935 1.00 63.44 182 LEU A O 1
ATOM 1396 N N . GLN A 1 183 ? 40.023 -3.579 -59.799 1.00 64.12 183 GLN A N 1
ATOM 1397 C CA . GLN A 1 183 ? 41.347 -4.160 -60.053 1.00 64.12 183 GLN A CA 1
ATOM 1398 C C . GLN A 1 183 ? 41.307 -5.670 -60.322 1.00 64.12 183 GLN A C 1
ATOM 1400 O O . GLN A 1 183 ? 42.134 -6.149 -61.080 1.00 64.12 183 GLN A O 1
ATOM 1405 N N . LYS A 1 184 ? 40.340 -6.410 -59.763 1.00 62.31 184 LYS A N 1
ATOM 1406 C CA . LYS A 1 184 ? 40.139 -7.847 -60.044 1.00 62.31 184 LYS A CA 1
ATOM 1407 C C . LYS A 1 184 ? 39.437 -8.142 -61.382 1.00 62.31 184 LYS A C 1
ATOM 1409 O O . LYS A 1 184 ? 39.273 -9.305 -61.727 1.00 62.31 184 LYS A O 1
ATOM 1414 N N . LYS A 1 185 ? 38.954 -7.113 -62.088 1.00 56.66 185 LYS A N 1
ATOM 1415 C CA . LYS A 1 185 ? 38.276 -7.219 -63.396 1.00 56.66 185 LYS A CA 1
ATOM 1416 C C . LYS A 1 185 ? 39.181 -6.858 -64.586 1.00 56.66 185 LYS A C 1
ATOM 1418 O O . LYS A 1 185 ? 38.686 -6.786 -65.707 1.00 56.66 185 LYS A O 1
ATOM 1423 N N . LYS A 1 186 ? 40.461 -6.588 -64.334 1.00 49.28 186 LYS A N 1
ATOM 1424 C CA . LYS A 1 186 ? 41.515 -6.446 -65.343 1.00 49.28 186 LYS A CA 1
ATOM 1425 C C . LYS A 1 186 ? 42.432 -7.652 -65.248 1.00 49.28 186 LYS A C 1
ATOM 1427 O O . LYS A 1 186 ? 42.941 -8.044 -66.312 1.00 49.28 186 LYS A O 1
#